Protein AF-A0A7S4GG25-F1 (afdb_monomer_lite)

pLDDT: mean 83.59, std 12.8, range [32.81, 98.19]

Radius of gyration: 53.24 Å; chains: 1; bounding box: 85×44×136 Å

Foldseek 3Di:
DPPPPQCVLQVCQLVQDWDWDWDAHVPRFTWIKTWHHDPVVSHIDIDTDGVCVVCVVVVVVVVVVVVVVVVVVVVVVVVVVVVVVVVVVVVVVVVVVVVVVVVVVLVVQLVVLVVQDPPVVSVVVSVVDDDDDDDQPDKDKDKDFDPPLVVVVVVDDPVVNCLLLCVLVVVLVVLCVVLVWDWNDADVRMTMTMARPVPGDNPCNVVSVVVSVVVSCVVCCVQPVDDDVVSSVVVSD

Sequence (237 aa):
GGEGASAEPMVRALQGLTGTVAGNDYRPREVLAVHSYVAELDVGMVLKVDMEQVMAPAVEAAVLLVLISILAVVVLMTVLAVVTRLIWRRVEEGWQQTQKKVEEEKEQFGVLVRSMYPGSVAERLMAGETQIVYDVPFCTVFFSDIHQFTSTSNTMTSAELVQFIGYAFGVMDIVADYMHVHKVKTIGDAYLGVLGLPGQPRVNSCLNMLSFASYCAQIFGHRFAHPNKGDILSHIA

InterPro domains:
  IPR001054 Adenylyl cyclase class-3/4/guanylyl cyclase [PF00211] (139-213)
  IPR001054 Adenylyl cyclase class-3/4/guanylyl cyclase [PS50125] (140-198)
  IPR029787 Nucleotide cyclase [G3DSA:3.30.70.1230] (96-230)
  IPR029787 Nucleotide cyclase [SSF55073] (127-220)
  IPR050401 Cyclic nucleotide synthase [PTHR11920] (85-198)

Structure (mmCIF, N/CA/C/O backbone):
data_AF-A0A7S4GG25-F1
#
_entry.id   AF-A0A7S4GG25-F1
#
loop_
_atom_site.group_PDB
_atom_site.id
_atom_site.type_symbol
_atom_site.label_atom_id
_atom_site.label_alt_id
_atom_site.label_comp_id
_atom_site.label_asym_id
_atom_site.label_entity_id
_atom_site.label_seq_id
_atom_site.pdbx_PDB_ins_code
_atom_site.Cartn_x
_atom_site.Cartn_y
_atom_site.Cartn_z
_atom_site.occupancy
_atom_site.B_iso_or_equiv
_atom_site.auth_seq_id
_atom_site.auth_comp_id
_atom_site.auth_asym_id
_atom_site.auth_atom_id
_atom_site.pdbx_PDB_model_num
ATOM 1 N N . GLY A 1 1 ? 47.995 -19.062 -77.824 1.00 36.31 1 GLY A N 1
ATOM 2 C CA . GLY A 1 1 ? 47.751 -17.882 -78.673 1.00 36.31 1 GLY A CA 1
ATOM 3 C C . GLY A 1 1 ? 47.557 -16.642 -77.828 1.00 36.31 1 GLY A C 1
ATOM 4 O O . GLY A 1 1 ? 46.437 -16.171 -77.743 1.00 36.31 1 GLY A O 1
ATOM 5 N N . GLY A 1 2 ? 48.621 -16.147 -77.185 1.00 46.09 2 GLY A N 1
ATOM 6 C CA . GLY A 1 2 ? 48.565 -15.004 -76.256 1.00 46.09 2 GLY A CA 1
ATOM 7 C C . GLY A 1 2 ? 49.256 -13.725 -76.747 1.00 46.09 2 GLY A C 1
ATOM 8 O O . GLY A 1 2 ? 49.218 -12.724 -76.049 1.00 46.09 2 GLY A O 1
ATOM 9 N N . GLU A 1 3 ? 49.874 -13.724 -77.931 1.00 46.44 3 GLU A N 1
ATOM 10 C CA . GLU A 1 3 ? 50.661 -12.573 -78.415 1.00 46.44 3 GLU A CA 1
ATOM 11 C C . GLU A 1 3 ? 49.810 -11.459 -79.056 1.00 46.44 3 GLU A C 1
ATOM 13 O O . GLU A 1 3 ? 50.257 -10.320 -79.140 1.00 46.44 3 GLU A O 1
ATOM 18 N N . GLY A 1 4 ? 48.564 -11.743 -79.456 1.00 51.59 4 GLY A N 1
ATOM 19 C CA . GLY A 1 4 ? 47.712 -10.778 -80.168 1.00 51.59 4 GLY A CA 1
ATOM 20 C C . GLY A 1 4 ? 47.105 -9.662 -79.304 1.00 51.59 4 GLY A C 1
ATOM 21 O O . GLY A 1 4 ? 46.874 -8.570 -79.811 1.00 51.59 4 GLY A O 1
ATOM 22 N N . ALA A 1 5 ? 46.880 -9.897 -78.005 1.00 56.03 5 ALA A N 1
ATOM 23 C CA . ALA A 1 5 ? 46.180 -8.943 -77.131 1.00 56.03 5 ALA A CA 1
ATOM 24 C C . ALA A 1 5 ? 47.080 -7.797 -76.620 1.00 56.03 5 ALA A C 1
ATOM 26 O O . ALA A 1 5 ? 46.609 -6.686 -76.401 1.00 56.03 5 ALA A O 1
ATOM 27 N N . SER A 1 6 ? 48.392 -8.028 -76.472 1.00 60.84 6 SER A N 1
ATOM 28 C CA . SER A 1 6 ? 49.330 -7.022 -75.931 1.00 60.84 6 SER A CA 1
ATOM 29 C C . SER A 1 6 ? 49.700 -5.924 -76.947 1.00 60.84 6 SER A C 1
ATOM 31 O O . SER A 1 6 ? 50.052 -4.805 -76.558 1.00 60.84 6 SER A O 1
ATOM 33 N N . ALA A 1 7 ? 49.587 -6.226 -78.248 1.00 67.06 7 ALA A N 1
ATOM 34 C CA . ALA A 1 7 ? 49.897 -5.308 -79.350 1.00 67.06 7 ALA A CA 1
ATOM 35 C C . ALA A 1 7 ? 48.675 -4.527 -79.874 1.00 67.06 7 ALA A C 1
ATOM 37 O O . ALA A 1 7 ? 48.836 -3.556 -80.613 1.00 67.06 7 ALA A O 1
ATOM 38 N N . GLU A 1 8 ? 47.460 -4.915 -79.481 1.00 81.19 8 GLU A N 1
ATOM 39 C CA . GLU A 1 8 ? 46.204 -4.340 -79.972 1.00 81.19 8 GLU A CA 1
ATOM 40 C C . GLU A 1 8 ? 46.101 -2.805 -79.811 1.00 81.19 8 GLU A C 1
ATOM 42 O O . GLU A 1 8 ? 45.705 -2.144 -80.775 1.00 81.19 8 GLU A O 1
ATOM 47 N N . PRO A 1 9 ? 46.522 -2.184 -78.687 1.00 86.19 9 PRO A N 1
ATOM 48 C CA . PRO A 1 9 ? 46.483 -0.725 -78.551 1.00 86.19 9 PRO A CA 1
ATOM 49 C C . PRO A 1 9 ? 47.404 0.002 -79.543 1.00 86.19 9 PRO A C 1
ATOM 51 O O . PRO A 1 9 ? 47.057 1.071 -80.038 1.00 86.19 9 PRO A O 1
ATOM 54 N N . MET A 1 10 ? 48.558 -0.588 -79.876 1.00 86.06 10 MET A N 1
ATOM 55 C CA . MET A 1 10 ? 49.496 -0.013 -80.848 1.00 86.06 10 MET A CA 1
ATOM 56 C C . MET A 1 10 ? 48.952 -0.131 -82.275 1.00 86.06 10 MET A C 1
ATOM 58 O O . MET A 1 10 ? 49.036 0.816 -83.053 1.00 86.06 10 MET A O 1
ATOM 62 N N . VAL A 1 11 ? 48.331 -1.266 -82.606 1.00 86.38 11 VAL A N 1
ATOM 63 C CA . VAL A 1 11 ? 47.678 -1.463 -83.909 1.00 86.38 11 VAL A CA 1
ATOM 64 C C . VAL A 1 11 ? 46.545 -0.452 -84.107 1.00 86.38 11 VAL A C 1
ATOM 66 O O . VAL A 1 11 ? 46.445 0.147 -85.174 1.00 86.38 11 VAL A O 1
ATOM 69 N N . ARG A 1 12 ? 45.736 -0.197 -83.071 1.00 86.44 12 ARG A N 1
ATOM 70 C CA . ARG A 1 12 ? 44.666 0.813 -83.120 1.00 86.44 12 ARG A CA 1
ATOM 71 C C . ARG A 1 12 ? 45.214 2.237 -83.262 1.00 86.44 12 ARG A C 1
ATOM 73 O O . ARG A 1 12 ? 44.659 3.013 -84.036 1.00 86.44 12 ARG A O 1
ATOM 80 N N . ALA A 1 13 ? 46.317 2.571 -82.588 1.00 87.62 13 ALA A N 1
ATOM 81 C CA . ALA A 1 13 ? 46.986 3.863 -82.762 1.00 87.62 13 ALA A CA 1
ATOM 82 C C . ALA A 1 13 ? 47.466 4.078 -84.204 1.00 87.62 13 ALA A C 1
ATOM 84 O O . ALA A 1 13 ? 47.188 5.114 -84.793 1.00 87.62 13 ALA A O 1
ATOM 85 N N . LEU A 1 14 ? 48.129 3.089 -84.811 1.00 85.81 14 LEU A N 1
ATOM 86 C CA . LEU A 1 14 ? 48.620 3.186 -86.194 1.00 85.81 14 LEU A CA 1
ATOM 87 C C . LEU A 1 14 ? 47.493 3.212 -87.244 1.00 85.81 14 LEU A C 1
ATOM 89 O O . LEU A 1 14 ? 47.720 3.599 -88.384 1.00 85.81 14 LEU A O 1
ATOM 93 N N . GLN A 1 15 ? 46.269 2.841 -86.860 1.00 87.94 15 GLN A N 1
ATOM 94 C CA . GLN A 1 15 ? 45.057 2.998 -87.672 1.00 87.94 15 GLN A CA 1
ATOM 95 C C . GLN A 1 15 ? 44.408 4.388 -87.527 1.00 87.94 15 GLN A C 1
ATOM 97 O O . GLN A 1 15 ? 43.321 4.612 -88.058 1.00 87.94 15 GLN A O 1
ATOM 102 N N . GLY A 1 16 ? 45.040 5.321 -86.806 1.00 84.44 16 GLY A N 1
ATOM 103 C CA . GLY A 1 16 ? 44.522 6.672 -86.582 1.00 84.44 16 GLY A CA 1
ATOM 104 C C . GLY A 1 16 ? 43.477 6.774 -85.465 1.00 84.44 16 GLY A C 1
ATOM 105 O O . GLY A 1 16 ? 42.829 7.813 -85.336 1.00 84.44 16 GLY A O 1
ATOM 106 N N . LEU A 1 17 ? 43.280 5.720 -84.661 1.00 85.06 17 LEU A N 1
ATOM 107 C CA . LEU A 1 17 ? 42.278 5.695 -83.593 1.00 85.06 17 LEU A CA 1
ATOM 108 C C . LEU A 1 17 ? 42.872 6.160 -82.256 1.00 85.06 17 LEU A C 1
ATOM 110 O O . LEU A 1 17 ? 43.948 5.719 -81.845 1.00 85.06 17 LEU A O 1
ATOM 114 N N . THR A 1 18 ? 42.106 6.975 -81.530 1.00 88.88 18 THR A N 1
ATOM 115 C CA . THR A 1 18 ? 42.410 7.390 -80.153 1.00 88.88 18 THR A CA 1
ATOM 116 C C . THR A 1 18 ? 41.394 6.780 -79.198 1.00 88.88 18 THR A C 1
ATOM 118 O O . THR A 1 18 ? 40.192 6.833 -79.457 1.00 88.88 18 THR A O 1
ATOM 121 N N . GLY A 1 19 ? 41.858 6.198 -78.095 1.00 87.94 19 GLY A N 1
ATOM 122 C CA . GLY A 1 19 ? 40.974 5.545 -77.135 1.00 87.94 19 GLY A CA 1
ATOM 123 C C . GLY A 1 19 ? 41.706 4.930 -75.950 1.00 87.94 19 GLY A C 1
ATOM 124 O O . GLY A 1 19 ? 42.921 5.069 -75.791 1.00 87.94 19 GLY A O 1
ATOM 125 N N . THR A 1 20 ? 40.939 4.247 -75.105 1.00 88.75 20 THR A N 1
ATOM 126 C CA . THR A 1 20 ? 41.448 3.497 -73.958 1.00 88.75 20 THR A CA 1
ATOM 127 C C . THR A 1 20 ? 41.049 2.031 -74.072 1.00 88.75 20 THR A C 1
ATOM 129 O O . THR A 1 20 ? 39.973 1.695 -74.568 1.00 88.75 20 THR A O 1
ATOM 132 N N . VAL A 1 21 ? 41.934 1.144 -73.631 1.00 86.75 21 VAL A N 1
ATOM 133 C CA . VAL A 1 21 ? 41.712 -0.303 -73.597 1.00 86.75 21 VAL A CA 1
ATOM 134 C C . VAL A 1 21 ? 42.235 -0.823 -72.266 1.00 86.75 21 VAL A C 1
ATOM 136 O O . VAL A 1 21 ? 43.377 -0.552 -71.905 1.00 86.75 21 VAL A O 1
ATOM 139 N N . ALA A 1 22 ? 41.405 -1.562 -71.536 1.00 85.88 22 ALA A N 1
ATOM 140 C CA . ALA A 1 22 ? 41.845 -2.333 -70.379 1.00 85.88 22 ALA A CA 1
ATOM 141 C C . ALA A 1 22 ? 42.185 -3.756 -70.836 1.00 85.88 22 ALA A C 1
ATOM 143 O O . ALA A 1 22 ? 41.412 -4.369 -71.576 1.00 85.88 22 ALA A O 1
ATOM 144 N N . GLY A 1 23 ? 43.345 -4.270 -70.438 1.00 80.75 23 GLY A N 1
ATOM 145 C CA . GLY A 1 23 ? 43.775 -5.615 -70.812 1.00 80.75 23 GLY A CA 1
ATOM 146 C C . GLY A 1 23 ? 45.092 -6.010 -70.160 1.00 80.75 23 GLY A C 1
ATOM 147 O O . GLY A 1 23 ? 45.735 -5.207 -69.489 1.00 80.75 23 GLY A O 1
ATOM 148 N N . ASN A 1 24 ? 45.506 -7.259 -70.356 1.00 81.00 24 ASN A N 1
ATOM 149 C CA . ASN A 1 24 ? 46.759 -7.748 -69.791 1.00 81.00 24 ASN A CA 1
ATOM 150 C C . ASN A 1 24 ? 47.953 -7.297 -70.634 1.00 81.00 24 ASN A C 1
ATOM 152 O O . ASN A 1 24 ? 47.934 -7.412 -71.863 1.00 81.00 24 ASN A O 1
ATOM 156 N N . ASP A 1 25 ? 49.015 -6.831 -69.978 1.00 73.62 25 ASP A N 1
ATOM 157 C CA . ASP A 1 25 ? 50.282 -6.589 -70.662 1.00 73.62 25 ASP A CA 1
ATOM 158 C C . ASP A 1 25 ? 51.058 -7.905 -70.918 1.00 73.62 25 ASP A C 1
ATOM 160 O O . ASP A 1 25 ? 50.621 -8.997 -70.550 1.00 73.62 25 ASP A O 1
ATOM 164 N N . TYR A 1 26 ? 52.234 -7.831 -71.554 1.00 74.12 26 TYR A N 1
ATOM 165 C CA . TYR A 1 26 ? 53.120 -8.990 -71.767 1.00 74.12 26 TYR A CA 1
ATOM 166 C C . TYR A 1 26 ? 53.585 -9.629 -70.446 1.00 74.12 26 TYR A C 1
ATOM 168 O O . TYR A 1 26 ? 53.921 -10.812 -70.396 1.00 74.12 26 TYR A O 1
ATOM 176 N N . ARG A 1 27 ? 53.588 -8.846 -69.362 1.00 72.88 27 ARG A N 1
ATOM 177 C CA . ARG A 1 27 ? 53.594 -9.346 -67.984 1.00 72.88 27 ARG A CA 1
ATOM 178 C C . ARG A 1 27 ? 52.124 -9.483 -67.601 1.00 72.88 27 ARG A C 1
ATOM 180 O O . ARG A 1 27 ? 51.435 -8.488 -67.777 1.00 72.88 27 ARG A O 1
ATOM 187 N N . PRO A 1 28 ? 51.644 -10.631 -67.092 1.00 77.00 28 PRO A N 1
ATOM 188 C CA . PRO A 1 28 ? 50.225 -10.938 -66.849 1.00 77.00 28 PRO A CA 1
ATOM 189 C C . PRO A 1 28 ? 49.595 -10.075 -65.733 1.00 77.00 28 PRO A C 1
ATOM 191 O O . PRO A 1 28 ? 49.110 -10.580 -64.726 1.00 77.00 28 PRO A O 1
ATOM 194 N N . ARG A 1 29 ? 49.646 -8.756 -65.900 1.00 81.06 29 ARG A N 1
ATOM 195 C CA . ARG A 1 29 ? 49.096 -7.697 -65.068 1.00 81.06 29 ARG A CA 1
ATOM 196 C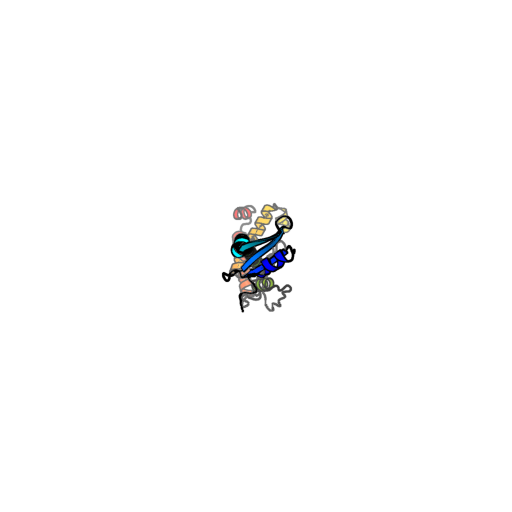 C . ARG A 1 29 ? 48.103 -6.930 -65.914 1.00 81.06 29 ARG A C 1
ATOM 198 O O . ARG A 1 29 ? 48.367 -6.648 -67.083 1.00 81.06 29 ARG A O 1
ATOM 205 N N . GLU A 1 30 ? 46.984 -6.597 -65.302 1.00 84.00 30 GLU A N 1
ATOM 206 C CA . GLU A 1 30 ? 45.965 -5.772 -65.920 1.00 84.00 30 GLU A CA 1
ATOM 207 C C . GLU A 1 30 ? 46.441 -4.315 -65.949 1.00 84.00 30 GLU A C 1
ATOM 209 O O . GLU A 1 30 ? 46.790 -3.728 -64.919 1.00 84.00 30 GLU A O 1
ATOM 214 N N . VAL A 1 31 ? 46.488 -3.739 -67.145 1.00 88.00 31 VAL A N 1
ATOM 215 C CA . VAL A 1 31 ? 46.898 -2.356 -67.376 1.00 88.00 31 VAL A CA 1
ATOM 216 C C . VAL A 1 31 ? 45.794 -1.606 -68.104 1.00 88.00 31 VAL A C 1
ATOM 218 O O . VAL A 1 31 ? 45.067 -2.163 -68.931 1.00 88.00 31 VAL A O 1
ATOM 221 N N . LEU A 1 32 ? 45.698 -0.311 -67.831 1.00 89.31 32 LEU A N 1
ATOM 222 C CA . LEU A 1 32 ? 44.947 0.611 -68.664 1.00 89.31 32 LEU A CA 1
ATOM 223 C C . LEU A 1 32 ? 45.899 1.170 -69.720 1.00 89.31 32 LEU A C 1
ATOM 225 O O . LEU A 1 32 ? 46.848 1.887 -69.397 1.00 89.31 32 LEU A O 1
ATOM 229 N N . ALA A 1 33 ? 45.657 0.818 -70.979 1.00 89.25 33 ALA A N 1
ATOM 230 C CA . ALA A 1 33 ? 46.393 1.340 -72.116 1.00 89.25 33 ALA A CA 1
ATOM 231 C C . ALA A 1 33 ? 45.617 2.499 -72.753 1.00 89.25 33 ALA A C 1
ATOM 233 O O . ALA A 1 33 ? 44.481 2.326 -73.196 1.00 89.25 33 ALA A O 1
ATOM 234 N N . VAL A 1 34 ? 46.236 3.672 -72.833 1.00 91.00 34 VAL A N 1
ATOM 235 C CA . VAL A 1 34 ? 45.755 4.807 -73.630 1.00 91.00 34 VAL A CA 1
ATOM 236 C C . VAL A 1 34 ? 46.558 4.836 -74.917 1.00 91.00 34 VAL A C 1
ATOM 238 O O . VAL A 1 34 ? 47.786 4.752 -74.870 1.00 91.00 34 VAL A O 1
ATOM 241 N N . HIS A 1 35 ? 45.885 4.943 -76.056 1.00 90.44 35 HIS A N 1
ATOM 242 C CA . HIS A 1 35 ? 46.543 4.973 -77.354 1.00 90.44 35 HIS A CA 1
ATOM 243 C C . HIS A 1 35 ? 46.069 6.165 -78.183 1.00 90.44 35 HIS A C 1
ATOM 245 O O . HIS A 1 35 ? 44.889 6.522 -78.146 1.00 90.44 35 HIS A O 1
ATOM 251 N N . SER A 1 36 ? 46.983 6.782 -78.926 1.00 91.19 36 SER A N 1
ATOM 252 C CA . SER A 1 36 ? 46.690 7.900 -79.823 1.00 91.19 36 SER A CA 1
ATOM 253 C C . SER A 1 36 ? 47.630 7.911 -81.024 1.00 91.19 36 SER A C 1
ATOM 255 O O . SER A 1 36 ? 48.731 7.361 -80.984 1.00 91.19 36 SER A O 1
ATOM 257 N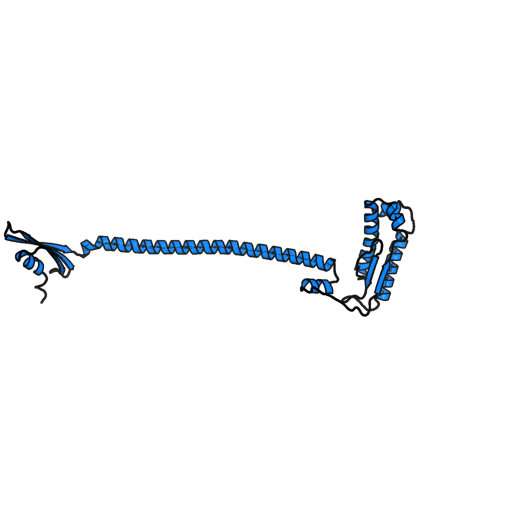 N . TYR A 1 37 ? 47.184 8.549 -82.101 1.00 90.31 37 TYR A N 1
ATOM 258 C CA . TYR A 1 37 ? 47.979 8.767 -83.303 1.00 90.31 37 TYR A CA 1
ATOM 259 C C . TYR A 1 37 ? 48.450 10.219 -83.386 1.00 90.31 37 TYR A C 1
ATOM 261 O O . TYR A 1 37 ? 47.644 11.138 -83.221 1.00 90.31 37 TYR A O 1
ATOM 269 N N . VAL A 1 38 ? 49.735 10.434 -83.667 1.00 88.56 38 VAL A N 1
ATOM 270 C CA . VAL A 1 38 ? 50.324 11.768 -83.838 1.00 88.56 38 VAL A CA 1
ATOM 271 C C . VAL A 1 38 ? 50.614 11.993 -85.319 1.00 88.56 38 VAL A C 1
ATOM 273 O O . VAL A 1 38 ? 51.652 11.584 -85.835 1.00 88.56 38 VAL A O 1
ATOM 276 N N . ALA A 1 39 ? 49.681 12.659 -86.002 1.00 84.19 39 ALA A N 1
ATOM 277 C CA . ALA A 1 39 ? 49.712 12.833 -87.456 1.00 84.19 39 ALA A CA 1
ATOM 278 C C . ALA A 1 39 ? 50.919 13.637 -87.968 1.00 84.19 39 ALA A C 1
ATOM 280 O O . ALA A 1 39 ? 51.388 13.395 -89.073 1.00 84.19 39 ALA A O 1
ATOM 281 N N . GLU A 1 40 ? 51.437 14.569 -87.166 1.00 86.12 40 GLU A N 1
ATOM 282 C CA . GLU A 1 40 ? 52.584 15.422 -87.515 1.00 86.12 40 GLU A CA 1
ATOM 283 C C . GLU A 1 40 ? 53.906 14.646 -87.596 1.00 86.12 40 GLU A C 1
ATOM 285 O O . GLU A 1 40 ? 54.835 15.078 -88.274 1.00 86.12 40 GLU A O 1
ATOM 290 N N . LEU A 1 41 ? 53.987 13.510 -86.896 1.00 84.81 41 LEU A N 1
ATOM 291 C CA . LEU A 1 41 ? 55.194 12.692 -86.778 1.00 84.81 41 LEU A CA 1
ATOM 292 C C . LEU A 1 41 ? 55.043 11.304 -87.414 1.00 84.81 41 LEU A C 1
ATOM 294 O O . LEU A 1 41 ? 56.037 10.591 -87.487 1.00 84.81 41 LEU A O 1
ATOM 298 N N . ASP A 1 42 ? 53.839 10.930 -87.866 1.00 86.12 42 ASP A N 1
ATOM 299 C CA . ASP A 1 42 ? 53.510 9.589 -88.384 1.00 86.12 42 ASP A CA 1
ATOM 300 C C . ASP A 1 42 ? 53.799 8.469 -87.355 1.00 86.12 42 ASP A C 1
ATOM 302 O O . ASP A 1 42 ? 54.337 7.408 -87.671 1.00 86.12 42 ASP A O 1
ATOM 306 N N . VAL A 1 43 ? 53.481 8.718 -86.072 1.00 89.31 43 VAL A N 1
ATOM 307 C CA . VAL A 1 43 ? 53.768 7.795 -84.951 1.00 89.31 43 VAL A CA 1
ATOM 308 C C . VAL A 1 43 ? 52.513 7.483 -84.133 1.00 89.31 43 VAL A C 1
ATOM 310 O O . VAL A 1 43 ? 51.747 8.373 -83.763 1.00 89.31 43 VAL A O 1
ATOM 313 N N . GLY A 1 44 ? 52.338 6.205 -83.780 1.00 88.00 44 GLY A N 1
ATOM 314 C CA . GLY A 1 44 ? 51.399 5.760 -82.748 1.00 88.00 44 GLY A CA 1
ATOM 315 C C . GLY A 1 44 ? 52.028 5.816 -81.352 1.00 88.00 44 GLY A C 1
ATOM 316 O O . GLY A 1 44 ? 53.119 5.287 -81.135 1.00 88.00 44 GLY A O 1
ATOM 317 N N . MET A 1 45 ? 51.344 6.435 -80.390 1.00 89.38 45 MET A N 1
ATOM 318 C CA . MET A 1 45 ? 51.785 6.531 -78.998 1.00 89.38 45 MET A CA 1
ATOM 319 C C . MET A 1 45 ? 50.883 5.681 -78.103 1.00 89.38 45 MET A C 1
ATOM 321 O O . MET A 1 45 ? 49.659 5.734 -78.214 1.00 89.38 45 MET A O 1
ATOM 325 N N . VAL A 1 46 ? 51.486 4.897 -77.204 1.00 88.12 46 VAL A N 1
ATOM 326 C CA . VAL A 1 46 ? 50.760 4.072 -76.229 1.00 88.12 46 VAL A CA 1
ATOM 327 C C . VAL A 1 46 ? 51.339 4.297 -74.839 1.00 88.12 46 VAL A C 1
ATOM 329 O O . VAL A 1 46 ? 52.538 4.126 -74.627 1.00 88.12 46 VAL A O 1
ATOM 332 N N . LEU A 1 47 ? 50.475 4.636 -73.887 1.00 88.56 47 LEU A N 1
ATOM 333 C CA . LEU A 1 47 ? 50.799 4.737 -72.469 1.00 88.56 47 LEU A CA 1
ATOM 334 C C . LEU A 1 47 ? 50.088 3.609 -71.720 1.00 88.56 47 LEU A C 1
ATOM 336 O O . LEU A 1 47 ? 48.874 3.476 -71.840 1.00 88.56 47 LEU A O 1
ATOM 340 N N . LYS A 1 48 ? 50.829 2.812 -70.946 1.00 88.38 48 LYS A N 1
ATOM 341 C CA . LYS A 1 48 ? 50.282 1.740 -70.101 1.00 88.38 48 LYS A CA 1
ATOM 342 C C . LYS A 1 48 ? 50.451 2.119 -68.635 1.00 88.38 48 LYS A C 1
ATOM 344 O O . LYS A 1 48 ? 51.546 2.507 -68.233 1.00 88.38 48 LYS A O 1
ATOM 349 N N . VAL A 1 49 ? 49.382 1.997 -67.856 1.00 89.19 49 VAL A N 1
ATOM 350 C CA . VAL A 1 49 ? 49.397 2.231 -66.406 1.00 89.19 49 VAL A CA 1
ATOM 351 C C . VAL A 1 49 ? 48.845 0.995 -65.700 1.00 89.19 49 VAL A C 1
ATOM 353 O O . VAL A 1 49 ? 47.770 0.518 -66.059 1.00 89.19 49 VAL A O 1
ATOM 356 N N . ASP A 1 50 ? 49.573 0.476 -64.709 1.00 88.94 50 ASP A N 1
ATOM 357 C CA . ASP A 1 50 ? 49.141 -0.665 -63.891 1.00 88.94 50 ASP A CA 1
ATOM 358 C C . ASP A 1 50 ? 47.832 -0.325 -63.156 1.00 88.94 50 ASP A C 1
ATOM 360 O O . ASP A 1 50 ? 47.787 0.627 -62.371 1.00 88.94 50 ASP A O 1
ATOM 364 N N . MET A 1 51 ? 46.775 -1.121 -63.360 1.00 85.19 51 MET A N 1
ATOM 365 C CA . MET A 1 51 ? 45.469 -0.869 -62.726 1.00 85.19 51 MET A CA 1
ATOM 366 C C . MET A 1 51 ? 45.526 -0.964 -61.197 1.00 85.19 51 MET A C 1
ATOM 368 O O . MET A 1 51 ? 44.809 -0.246 -60.505 1.00 85.19 51 MET A O 1
ATOM 372 N N . GLU A 1 52 ? 46.427 -1.789 -60.660 1.00 85.69 52 GLU A N 1
ATOM 373 C CA . GLU A 1 52 ? 46.665 -1.916 -59.218 1.00 85.69 52 GLU A CA 1
ATOM 374 C C . GLU A 1 52 ? 47.100 -0.583 -58.589 1.00 85.69 52 GLU A C 1
ATOM 376 O O . GLU A 1 52 ? 46.577 -0.193 -57.549 1.00 85.69 52 GLU A O 1
ATOM 381 N N . GLN A 1 53 ? 47.993 0.164 -59.249 1.00 83.88 53 GLN A N 1
ATOM 382 C CA . GLN A 1 53 ? 48.461 1.463 -58.751 1.00 83.88 53 GLN A CA 1
ATOM 383 C C . GLN A 1 53 ? 47.374 2.537 -58.848 1.00 83.88 53 GLN A C 1
ATOM 385 O O . GLN A 1 53 ? 47.274 3.395 -57.972 1.00 83.88 53 GLN A O 1
ATOM 390 N N . VAL A 1 54 ? 46.541 2.476 -59.891 1.00 85.94 54 VAL A N 1
ATOM 391 C CA . VAL A 1 54 ? 45.420 3.409 -60.084 1.00 85.94 54 VAL A CA 1
ATOM 392 C C . VAL A 1 54 ? 44.336 3.193 -59.023 1.00 85.94 54 VAL A C 1
ATOM 394 O O . VAL A 1 54 ? 43.770 4.161 -58.517 1.00 85.94 54 VAL A O 1
ATOM 397 N N . MET A 1 55 ? 44.065 1.937 -58.657 1.00 86.69 55 MET A N 1
ATOM 398 C CA . MET A 1 55 ? 42.992 1.576 -57.722 1.00 86.69 55 MET A CA 1
ATOM 399 C C . MET A 1 55 ? 43.435 1.502 -56.253 1.00 86.69 55 MET A C 1
ATOM 401 O O . MET A 1 55 ? 42.576 1.573 -55.374 1.00 86.69 55 MET A O 1
ATOM 405 N N . ALA A 1 56 ? 44.738 1.412 -55.961 1.00 89.38 56 ALA A N 1
ATOM 406 C CA . ALA A 1 56 ? 45.290 1.405 -54.601 1.00 89.38 56 ALA A CA 1
ATOM 407 C C . ALA A 1 56 ? 44.686 2.475 -53.658 1.00 89.38 56 ALA A C 1
ATOM 409 O O . ALA A 1 56 ? 44.162 2.091 -52.607 1.00 89.38 56 ALA A O 1
ATOM 410 N N . PRO A 1 57 ? 44.634 3.780 -54.016 1.00 92.88 57 PRO A N 1
ATOM 411 C CA . PRO A 1 57 ? 44.049 4.795 -53.134 1.00 92.88 57 PRO A CA 1
ATOM 412 C C . PRO A 1 57 ? 42.541 4.599 -52.899 1.00 92.88 57 PRO A C 1
ATOM 414 O O . PRO A 1 57 ? 42.028 4.947 -51.835 1.00 92.88 57 PRO A O 1
ATOM 417 N N . ALA A 1 58 ? 41.817 4.022 -53.865 1.00 91.81 58 ALA A N 1
ATOM 418 C CA . ALA A 1 58 ? 40.388 3.751 -53.727 1.00 91.81 58 ALA A CA 1
ATOM 419 C C . ALA A 1 58 ? 40.118 2.579 -52.769 1.00 91.81 58 ALA A C 1
ATOM 421 O O . ALA A 1 58 ? 39.184 2.640 -51.967 1.00 91.81 58 ALA A O 1
ATOM 422 N N . VAL A 1 59 ? 40.943 1.528 -52.821 1.00 89.75 59 VAL A N 1
ATOM 423 C CA . VAL A 1 59 ? 40.809 0.352 -51.946 1.00 89.75 59 VAL A CA 1
ATOM 424 C C . VAL A 1 59 ? 41.120 0.709 -50.490 1.00 89.75 59 VAL A C 1
ATOM 426 O O . VAL A 1 59 ? 40.348 0.344 -49.603 1.00 89.75 59 VAL A O 1
ATOM 429 N N . GLU A 1 60 ? 42.188 1.470 -50.229 1.00 93.31 60 GLU A N 1
ATOM 430 C CA . GLU A 1 60 ? 42.532 1.927 -48.871 1.00 93.31 60 GLU A CA 1
ATOM 431 C C . GLU A 1 60 ? 41.411 2.773 -48.248 1.00 93.31 60 GLU A C 1
ATOM 433 O O . GLU A 1 60 ? 41.002 2.539 -47.105 1.00 93.31 60 GLU A O 1
ATOM 438 N N . ALA A 1 61 ? 40.852 3.711 -49.022 1.00 93.88 61 ALA A N 1
ATOM 439 C CA . ALA A 1 61 ? 39.729 4.533 -48.582 1.00 93.88 61 ALA A CA 1
ATOM 440 C C . ALA A 1 61 ? 38.471 3.693 -48.297 1.00 93.88 61 ALA A C 1
ATOM 442 O O . ALA A 1 61 ? 37.797 3.912 -47.287 1.00 93.88 61 ALA A O 1
ATOM 443 N N . ALA A 1 62 ? 38.165 2.707 -49.148 1.00 94.62 62 ALA A N 1
ATOM 444 C CA . ALA A 1 62 ? 37.017 1.823 -48.959 1.00 94.62 62 ALA A CA 1
ATOM 445 C C . ALA A 1 62 ? 37.128 1.004 -47.663 1.00 94.62 62 ALA A C 1
ATOM 447 O O . ALA A 1 62 ? 36.161 0.924 -46.902 1.00 94.62 62 ALA A O 1
ATOM 448 N N . VAL A 1 63 ? 38.309 0.449 -47.367 1.00 94.81 63 VAL A N 1
ATOM 449 C CA . VAL A 1 63 ? 38.551 -0.301 -46.121 1.00 94.81 63 VAL A CA 1
ATOM 450 C C . VAL A 1 63 ? 38.356 0.595 -44.898 1.00 94.81 63 VAL A C 1
ATOM 452 O O . VAL A 1 63 ? 37.677 0.201 -43.946 1.00 94.81 63 VAL A O 1
ATOM 455 N N . LEU A 1 64 ? 38.889 1.818 -44.926 1.00 95.44 64 LEU A N 1
ATOM 456 C CA . LEU A 1 64 ? 38.752 2.766 -43.821 1.00 95.44 64 LEU A CA 1
ATOM 457 C C . LEU A 1 64 ? 37.282 3.148 -43.572 1.00 95.44 64 LEU A C 1
ATOM 459 O O . LEU A 1 64 ? 36.845 3.166 -42.420 1.00 95.44 64 LEU A O 1
ATOM 463 N N . LEU A 1 65 ? 36.493 3.382 -44.626 1.00 96.38 65 LEU A N 1
ATOM 464 C CA . LEU A 1 65 ? 35.056 3.660 -44.504 1.00 96.38 65 LEU A CA 1
ATOM 465 C C . LEU A 1 65 ? 34.290 2.495 -43.869 1.00 96.38 65 LEU A C 1
ATOM 467 O O . LEU A 1 65 ? 33.450 2.715 -42.991 1.00 96.38 65 LEU A O 1
ATOM 471 N N . VAL A 1 66 ? 34.604 1.258 -44.265 1.00 97.38 66 VAL A N 1
ATOM 472 C CA . VAL A 1 66 ? 33.997 0.060 -43.668 1.00 97.38 66 VAL A CA 1
ATOM 473 C C . VAL A 1 66 ? 34.334 -0.021 -42.178 1.00 97.38 66 VAL A C 1
ATOM 475 O O . VAL A 1 66 ? 33.427 -0.199 -41.362 1.00 97.38 66 VAL A O 1
ATOM 478 N N . LEU A 1 67 ? 35.594 0.193 -41.792 1.00 97.31 67 LEU A N 1
ATOM 479 C CA . LEU A 1 67 ? 36.007 0.184 -40.383 1.00 97.31 67 LEU A CA 1
ATOM 480 C C . LEU A 1 67 ? 35.298 1.267 -39.556 1.00 97.31 67 LEU A C 1
ATOM 482 O O . LEU A 1 67 ? 34.817 0.977 -38.458 1.00 97.31 67 LEU A O 1
ATOM 486 N N . ILE A 1 68 ? 35.166 2.487 -40.089 1.00 97.62 68 ILE A N 1
ATOM 487 C CA . ILE A 1 68 ? 34.418 3.570 -39.429 1.00 97.62 68 ILE A CA 1
ATOM 488 C C . ILE A 1 68 ? 32.942 3.194 -39.264 1.00 97.62 68 ILE A C 1
ATOM 490 O O . ILE A 1 68 ? 32.372 3.427 -38.197 1.00 97.62 68 ILE A O 1
ATOM 494 N N . SER A 1 69 ? 32.322 2.585 -40.280 1.00 97.06 69 SER A N 1
ATOM 495 C CA . SER A 1 69 ? 30.917 2.168 -40.202 1.00 97.06 69 SER A CA 1
ATOM 496 C C . SER A 1 69 ? 30.688 1.116 -39.111 1.00 97.06 69 SER A C 1
ATOM 498 O O . SER A 1 69 ? 29.746 1.235 -38.327 1.00 97.06 69 SER A O 1
ATOM 500 N N . ILE A 1 70 ? 31.596 0.141 -38.986 1.00 97.81 70 ILE A N 1
ATOM 501 C CA . ILE A 1 70 ? 31.537 -0.890 -37.944 1.00 97.81 70 ILE A CA 1
ATOM 502 C C . ILE A 1 70 ? 31.689 -0.243 -36.566 1.00 97.81 70 ILE A C 1
ATOM 504 O O . ILE A 1 70 ? 30.894 -0.519 -35.665 1.00 97.81 70 ILE A O 1
ATOM 508 N N . LEU A 1 71 ? 32.663 0.659 -36.408 1.00 97.94 71 LEU A N 1
ATOM 509 C CA . LEU A 1 71 ? 32.874 1.380 -35.155 1.00 97.94 71 LEU A CA 1
ATOM 510 C C . LEU A 1 71 ? 31.630 2.186 -34.754 1.00 97.94 71 LEU A C 1
ATOM 512 O O . LEU A 1 71 ? 31.204 2.119 -33.601 1.00 97.94 71 LEU A O 1
ATOM 516 N N . ALA A 1 72 ? 31.010 2.894 -35.699 1.00 97.38 72 ALA A N 1
ATOM 517 C CA . ALA A 1 72 ? 29.802 3.676 -35.451 1.00 97.38 72 ALA A CA 1
ATOM 518 C C . ALA A 1 72 ? 28.631 2.801 -34.973 1.00 97.38 72 ALA A C 1
ATOM 520 O O . ALA A 1 72 ? 27.935 3.169 -34.025 1.00 97.38 72 ALA A O 1
ATOM 521 N N . VAL A 1 73 ? 28.444 1.618 -35.568 1.00 98.19 73 VAL A N 1
ATOM 522 C CA . VAL A 1 73 ? 27.402 0.665 -35.151 1.00 98.19 73 VAL A CA 1
ATOM 523 C C . VAL A 1 73 ? 27.667 0.132 -33.743 1.00 98.19 73 VAL A C 1
ATOM 525 O O . VAL A 1 73 ? 26.743 0.059 -32.934 1.00 98.19 73 VAL A O 1
ATOM 528 N N . VAL A 1 74 ? 28.919 -0.197 -33.411 1.00 98.12 74 VAL A N 1
ATOM 529 C CA . VAL A 1 74 ? 29.288 -0.661 -32.063 1.00 98.12 74 VAL A CA 1
ATOM 530 C C . VAL A 1 74 ? 29.038 0.432 -31.022 1.00 98.12 74 VAL A C 1
ATOM 532 O O . VAL A 1 74 ? 28.445 0.168 -29.972 1.00 98.12 74 VAL A O 1
ATOM 535 N N . VAL A 1 75 ? 29.422 1.676 -31.317 1.00 98.00 75 VAL A N 1
ATOM 536 C CA . VAL A 1 75 ? 29.141 2.822 -30.441 1.00 98.00 75 VAL A CA 1
ATOM 537 C C . VAL A 1 75 ? 27.631 3.017 -30.276 1.00 98.00 75 VAL A C 1
ATOM 539 O O . VAL A 1 75 ? 27.154 3.138 -29.151 1.00 98.00 75 VAL A O 1
ATOM 542 N N . LEU A 1 76 ? 26.847 2.950 -31.353 1.00 97.50 76 LEU A N 1
ATOM 543 C CA . LEU A 1 76 ? 25.390 3.063 -31.267 1.00 97.50 76 LEU A CA 1
ATOM 544 C C . LEU A 1 76 ? 24.777 1.951 -30.401 1.00 97.50 76 LEU A C 1
ATOM 546 O O . LEU A 1 76 ? 23.969 2.231 -29.516 1.00 97.50 76 LEU A O 1
ATOM 550 N N . MET A 1 77 ? 25.195 0.700 -30.604 1.00 97.69 77 MET A N 1
ATOM 551 C CA . MET A 1 77 ? 24.715 -0.447 -29.828 1.00 97.69 77 MET A CA 1
ATOM 552 C C . MET A 1 77 ? 25.054 -0.319 -28.341 1.00 97.69 77 MET A C 1
ATOM 554 O O . MET A 1 77 ? 24.205 -0.582 -27.487 1.00 97.69 77 MET A O 1
ATOM 558 N N . THR A 1 78 ? 26.272 0.118 -28.011 1.00 97.50 78 THR A N 1
ATOM 559 C CA . THR A 1 78 ? 26.667 0.344 -26.611 1.00 97.50 78 THR A CA 1
ATOM 560 C C . THR A 1 78 ? 25.867 1.474 -25.969 1.00 97.50 78 THR A C 1
ATOM 562 O O . THR A 1 78 ? 25.391 1.306 -24.845 1.00 97.50 78 THR A O 1
ATOM 565 N N . VAL A 1 79 ? 25.632 2.578 -26.683 1.00 97.31 79 VAL A N 1
ATOM 566 C CA . VAL A 1 79 ? 24.794 3.685 -26.198 1.00 97.31 79 VAL A CA 1
ATOM 567 C C . VAL A 1 79 ? 23.361 3.216 -25.946 1.00 97.31 79 VAL A C 1
ATOM 569 O O . VAL A 1 79 ? 22.832 3.449 -24.858 1.00 97.31 79 VAL A O 1
ATOM 572 N N . LEU A 1 80 ? 22.750 2.491 -26.888 1.00 97.00 80 LEU A N 1
ATOM 573 C CA . LEU A 1 80 ? 21.398 1.943 -26.724 1.00 97.00 80 LEU A CA 1
ATOM 574 C C . LEU A 1 80 ? 21.311 0.989 -25.525 1.00 97.00 80 LEU A C 1
ATOM 576 O O . LEU A 1 80 ? 20.363 1.069 -24.739 1.00 97.00 80 LEU A O 1
ATOM 580 N N . ALA A 1 81 ? 22.314 0.128 -25.336 1.00 96.62 81 ALA A N 1
ATOM 581 C CA . ALA A 1 81 ? 22.375 -0.779 -24.194 1.00 96.62 81 ALA A CA 1
ATOM 582 C C . ALA A 1 81 ? 22.490 -0.024 -22.858 1.00 96.62 81 ALA A C 1
ATOM 584 O O . ALA A 1 81 ? 21.814 -0.385 -21.891 1.00 96.62 81 ALA A O 1
ATOM 585 N N . VAL A 1 82 ? 23.306 1.034 -22.794 1.00 96.81 82 VAL A N 1
ATOM 586 C CA . VAL A 1 82 ? 23.441 1.876 -21.594 1.00 96.81 82 VAL A CA 1
ATOM 587 C C . VAL A 1 82 ? 22.132 2.602 -21.293 1.00 96.81 82 VAL A C 1
ATOM 589 O O . VAL A 1 82 ? 21.650 2.512 -20.166 1.00 96.81 82 VAL A O 1
ATOM 592 N N . VAL A 1 83 ? 21.517 3.256 -22.284 1.00 96.75 83 VAL A N 1
ATOM 593 C CA . VAL A 1 83 ? 20.236 3.966 -22.112 1.00 96.75 83 VAL A CA 1
ATOM 594 C C . VAL A 1 83 ? 19.153 3.014 -21.616 1.00 96.75 83 VAL A C 1
ATOM 596 O O . VAL A 1 83 ? 18.480 3.307 -20.629 1.00 96.75 83 VAL A O 1
ATOM 599 N N . THR A 1 84 ? 19.042 1.841 -22.239 1.00 95.00 84 THR A N 1
ATOM 600 C CA . THR A 1 84 ? 18.081 0.812 -21.831 1.00 95.00 84 THR A CA 1
ATOM 601 C C . THR A 1 84 ? 18.318 0.412 -20.374 1.00 95.00 84 THR A C 1
ATOM 603 O O . THR A 1 84 ? 17.388 0.441 -19.572 1.00 95.00 84 THR A O 1
ATOM 606 N N . ARG A 1 85 ? 19.570 0.130 -19.978 1.00 95.50 85 ARG A N 1
ATOM 607 C CA . ARG A 1 85 ? 19.918 -0.200 -18.581 1.00 95.50 85 ARG A CA 1
ATOM 608 C C . ARG A 1 85 ? 19.574 0.918 -17.591 1.00 95.50 85 ARG A C 1
ATOM 610 O O . ARG A 1 85 ? 19.141 0.616 -16.481 1.00 95.50 85 ARG A O 1
ATOM 617 N N . LEU A 1 86 ? 19.762 2.186 -17.962 1.00 93.19 86 LEU A N 1
ATOM 618 C CA . LEU A 1 86 ? 19.426 3.327 -17.102 1.00 93.19 86 LEU A CA 1
ATOM 619 C C . LEU A 1 86 ? 17.914 3.457 -16.888 1.00 93.19 86 LEU A C 1
ATOM 621 O O . LEU A 1 86 ? 17.479 3.687 -15.759 1.00 93.19 86 LEU A O 1
ATOM 625 N N . ILE A 1 87 ? 17.122 3.274 -17.949 1.00 94.81 87 ILE A N 1
ATOM 626 C CA . ILE A 1 87 ? 15.656 3.287 -17.865 1.00 94.81 87 ILE A CA 1
ATOM 627 C C . ILE A 1 87 ? 15.178 2.142 -16.973 1.00 94.81 87 ILE A C 1
ATOM 629 O O . ILE A 1 87 ? 14.401 2.387 -16.055 1.00 94.81 87 ILE A O 1
ATOM 633 N N . TRP A 1 88 ? 15.690 0.923 -17.173 1.00 93.44 88 TRP A N 1
ATOM 634 C CA . TRP A 1 88 ? 15.323 -0.225 -16.339 1.00 93.44 88 TRP A CA 1
ATOM 635 C C . TRP A 1 88 ? 15.577 0.024 -14.850 1.00 93.44 88 TRP A C 1
ATOM 637 O O . TRP A 1 88 ? 14.704 -0.266 -14.040 1.00 93.44 88 TRP A O 1
ATOM 647 N N . ARG A 1 89 ? 16.717 0.628 -14.482 1.00 92.44 89 ARG A N 1
ATOM 648 C CA . ARG A 1 89 ? 17.005 0.976 -13.078 1.00 92.44 89 ARG A CA 1
ATOM 649 C C . ARG A 1 89 ? 15.999 1.970 -12.497 1.00 92.44 89 ARG A C 1
ATOM 651 O O . ARG A 1 89 ? 15.460 1.727 -11.426 1.00 92.44 89 ARG A O 1
ATOM 658 N N . ARG A 1 90 ? 15.715 3.058 -13.222 1.00 91.38 90 ARG A N 1
ATOM 659 C CA . ARG A 1 90 ? 14.734 4.081 -12.806 1.00 91.38 90 ARG A CA 1
ATOM 660 C C . ARG A 1 90 ? 13.338 3.490 -12.621 1.00 91.38 90 ARG A C 1
ATOM 662 O O . ARG A 1 90 ? 12.628 3.852 -11.690 1.00 91.38 90 ARG A O 1
ATOM 669 N N . VAL A 1 91 ? 12.945 2.618 -13.544 1.00 93.44 91 VAL A N 1
ATOM 670 C CA . VAL A 1 91 ? 11.635 1.969 -13.539 1.00 93.44 91 VAL A CA 1
ATOM 671 C C . VAL A 1 91 ? 11.523 1.034 -12.337 1.00 93.44 91 VAL A C 1
ATOM 673 O O . VAL A 1 91 ? 10.559 1.146 -11.588 1.00 93.44 91 VAL A O 1
ATOM 676 N N . GLU A 1 92 ? 12.525 0.188 -12.099 1.00 92.25 92 GLU A N 1
ATOM 677 C CA . GLU A 1 92 ? 12.558 -0.745 -10.966 1.00 92.25 92 GLU A CA 1
ATOM 678 C C . GLU A 1 92 ? 12.460 -0.028 -9.611 1.00 92.25 92 GLU A C 1
ATOM 680 O O . GLU A 1 92 ? 11.637 -0.388 -8.770 1.00 92.25 92 GLU A O 1
ATOM 685 N N . GLU A 1 93 ? 13.230 1.047 -9.421 1.00 90.19 93 GLU A N 1
ATOM 686 C CA . GLU A 1 93 ? 13.160 1.872 -8.209 1.00 90.19 93 GLU A CA 1
ATOM 687 C C . GLU A 1 93 ? 11.752 2.458 -7.999 1.00 90.19 93 GLU A C 1
ATOM 689 O O . GLU A 1 93 ? 11.232 2.452 -6.880 1.00 90.19 93 GLU A O 1
ATOM 694 N N . GLY A 1 94 ? 11.108 2.921 -9.076 1.00 90.06 94 GLY A N 1
ATOM 695 C CA . GLY A 1 94 ? 9.733 3.419 -9.037 1.00 90.06 94 GLY A CA 1
ATOM 696 C C . GLY A 1 94 ? 8.721 2.341 -8.641 1.00 90.06 94 GLY A C 1
ATOM 697 O O . GLY A 1 94 ? 7.871 2.585 -7.782 1.00 90.06 94 GLY A O 1
ATOM 698 N N . TRP A 1 95 ? 8.833 1.135 -9.208 1.00 89.81 95 TRP A N 1
ATOM 699 C CA . TRP A 1 95 ? 7.960 0.008 -8.859 1.00 89.81 95 TRP A CA 1
ATOM 700 C C . TRP A 1 95 ? 8.098 -0.385 -7.391 1.00 89.81 95 TRP A C 1
ATOM 702 O O . TRP A 1 95 ? 7.084 -0.580 -6.722 1.00 89.81 95 TRP A O 1
ATOM 712 N N . GLN A 1 96 ? 9.325 -0.442 -6.868 1.00 90.06 96 GLN A N 1
ATOM 713 C CA . GLN A 1 96 ? 9.566 -0.792 -5.467 1.00 90.06 96 GLN A CA 1
ATOM 714 C C . GLN A 1 96 ? 8.973 0.240 -4.504 1.00 90.06 96 GLN A C 1
ATOM 716 O O . GLN A 1 96 ? 8.356 -0.134 -3.506 1.00 90.06 96 GLN A O 1
ATOM 721 N N . GLN A 1 97 ? 9.096 1.534 -4.812 1.00 90.31 97 GLN A N 1
ATOM 722 C CA . GLN A 1 97 ? 8.498 2.587 -3.987 1.00 90.31 97 GLN A CA 1
ATOM 723 C C . GLN A 1 97 ? 6.970 2.524 -3.986 1.00 90.31 97 GLN A C 1
ATOM 725 O O . GLN A 1 97 ? 6.359 2.655 -2.926 1.00 90.31 97 GLN A O 1
ATOM 730 N N . THR A 1 98 ? 6.347 2.310 -5.147 1.00 89.75 98 THR A N 1
ATOM 731 C CA . THR A 1 98 ? 4.887 2.190 -5.232 1.00 89.75 98 THR A CA 1
ATOM 732 C C . THR A 1 98 ? 4.391 0.944 -4.503 1.00 89.75 98 THR A C 1
ATOM 734 O O . THR A 1 98 ? 3.432 1.046 -3.746 1.00 89.75 98 THR A O 1
ATOM 737 N N . GLN A 1 99 ? 5.060 -0.205 -4.654 1.00 91.44 99 GLN A N 1
ATOM 738 C CA . GLN A 1 99 ? 4.715 -1.425 -3.912 1.00 91.44 99 GLN A CA 1
ATOM 739 C C . GLN A 1 99 ? 4.809 -1.206 -2.401 1.00 91.44 99 GLN A C 1
ATOM 741 O O . GLN A 1 99 ? 3.881 -1.549 -1.676 1.00 91.44 99 GLN A O 1
ATOM 746 N N . LYS A 1 100 ? 5.885 -0.561 -1.934 1.00 93.00 100 LYS A N 1
ATOM 747 C CA . LYS A 1 100 ? 6.062 -0.260 -0.511 1.00 93.00 100 LYS A CA 1
ATOM 748 C C . LYS A 1 100 ? 4.946 0.637 0.033 1.00 93.00 100 LYS A C 1
ATOM 750 O O . LYS A 1 100 ? 4.389 0.327 1.077 1.00 93.00 100 LYS A O 1
ATOM 755 N N . LYS A 1 101 ? 4.586 1.706 -0.684 1.00 90.94 101 LYS A N 1
ATOM 756 C CA . LYS A 1 101 ? 3.489 2.602 -0.277 1.00 90.94 101 LYS A CA 1
ATOM 757 C C . LYS A 1 101 ? 2.141 1.888 -0.236 1.00 90.94 101 LYS A C 1
ATOM 759 O O . LYS A 1 101 ? 1.391 2.072 0.711 1.00 90.94 101 LYS A O 1
ATOM 764 N N . VAL A 1 102 ? 1.852 1.057 -1.238 1.00 92.44 102 VAL A N 1
ATOM 765 C CA . VAL A 1 102 ? 0.614 0.265 -1.276 1.00 92.44 102 VAL A CA 1
ATOM 766 C C . VAL A 1 102 ? 0.557 -0.708 -0.100 1.00 92.44 102 VAL A C 1
ATOM 768 O O . VAL A 1 102 ? -0.507 -0.881 0.487 1.00 92.44 102 VAL A O 1
ATOM 771 N N . GLU A 1 103 ? 1.677 -1.333 0.258 1.00 92.06 103 GLU A N 1
ATOM 772 C CA . GLU A 1 103 ? 1.727 -2.254 1.394 1.00 92.06 103 GLU A CA 1
ATOM 773 C C . GLU A 1 103 ? 1.543 -1.522 2.731 1.00 92.06 103 GLU A C 1
ATOM 775 O O . GLU A 1 103 ? 0.738 -1.953 3.554 1.00 92.06 103 GLU A O 1
ATOM 780 N N . GLU A 1 104 ? 2.196 -0.371 2.914 1.00 92.06 104 GLU A N 1
ATOM 781 C CA . GLU A 1 104 ? 2.013 0.486 4.095 1.00 92.06 104 GLU A CA 1
ATOM 782 C C . GLU A 1 104 ? 0.554 0.957 4.235 1.00 92.06 104 GLU A C 1
ATOM 784 O O . GLU A 1 104 ? -0.025 0.878 5.320 1.00 92.06 104 GLU A O 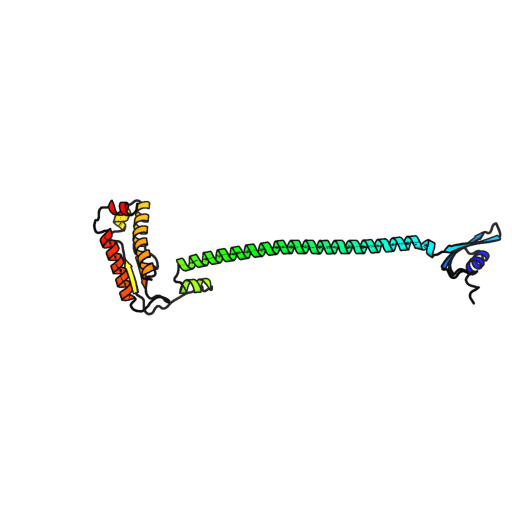1
ATOM 789 N N . GLU A 1 105 ? -0.072 1.406 3.143 1.00 88.38 105 GLU A N 1
ATOM 790 C CA . GLU A 1 105 ? -1.483 1.810 3.135 1.00 88.38 105 GLU A CA 1
ATOM 791 C C . GLU A 1 105 ? -2.418 0.634 3.447 1.00 88.38 105 GLU A C 1
ATOM 793 O O . GLU A 1 105 ? -3.376 0.792 4.208 1.00 88.38 105 GLU A O 1
ATOM 798 N N . LYS A 1 106 ? -2.137 -0.560 2.909 1.00 87.81 106 LYS A N 1
ATOM 799 C CA . LYS A 1 106 ? -2.909 -1.776 3.205 1.00 87.81 106 LYS A CA 1
ATOM 800 C C . LYS A 1 106 ? -2.798 -2.190 4.664 1.00 87.81 106 LYS A C 1
ATOM 802 O O . LYS A 1 106 ? -3.807 -2.574 5.254 1.00 87.81 106 LYS A O 1
ATOM 807 N N . GLU A 1 107 ? -1.607 -2.116 5.247 1.00 89.62 107 GLU A N 1
ATOM 808 C CA . GLU A 1 107 ? -1.395 -2.449 6.654 1.00 89.62 107 GLU A CA 1
ATOM 809 C C . GLU A 1 107 ? -2.143 -1.464 7.560 1.00 89.62 107 GLU A C 1
ATOM 811 O O . GLU A 1 107 ? -2.904 -1.883 8.437 1.00 89.62 107 GLU A O 1
ATOM 816 N N . GLN A 1 108 ? -2.021 -0.161 7.291 1.00 90.00 108 GLN A N 1
ATOM 817 C CA . GLN A 1 108 ? -2.750 0.880 8.023 1.00 90.00 108 GLN A CA 1
ATOM 818 C C . GLN A 1 108 ? -4.268 0.709 7.898 1.00 90.00 108 GLN A C 1
ATOM 820 O O . GLN A 1 108 ? -4.985 0.785 8.900 1.00 90.00 108 GLN A O 1
ATOM 825 N N . PHE A 1 109 ? -4.762 0.428 6.690 1.00 87.44 109 PHE A N 1
ATOM 826 C CA . PHE A 1 109 ? -6.172 0.129 6.460 1.00 87.44 109 PHE A CA 1
ATOM 827 C C . PHE A 1 109 ? -6.613 -1.113 7.242 1.00 87.44 109 PHE A C 1
ATOM 829 O O . PHE A 1 109 ? -7.643 -1.079 7.911 1.00 87.44 109 PHE A O 1
ATOM 836 N N . GLY A 1 110 ? -5.820 -2.186 7.229 1.00 87.88 110 GLY A N 1
ATOM 837 C CA . GLY A 1 110 ? -6.127 -3.415 7.960 1.00 87.88 110 GLY A CA 1
ATOM 838 C C . GLY A 1 110 ? -6.195 -3.214 9.475 1.00 87.88 110 GLY A C 1
ATOM 839 O O . GLY A 1 110 ? -7.115 -3.721 10.123 1.00 87.88 110 GLY A O 1
ATOM 840 N N . VAL A 1 111 ? -5.273 -2.432 10.044 1.00 88.62 111 VAL A N 1
ATOM 841 C CA . VAL A 1 111 ? -5.301 -2.041 11.465 1.00 88.62 111 VAL A CA 1
ATOM 842 C C . VAL A 1 111 ? -6.563 -1.238 11.783 1.00 88.62 111 VAL A C 1
ATOM 844 O O . VAL A 1 111 ? -7.245 -1.528 12.767 1.00 88.62 111 VAL A O 1
ATOM 847 N N . LEU A 1 112 ? -6.909 -0.267 10.936 1.00 88.19 112 LEU A N 1
ATOM 848 C CA . LEU A 1 112 ? -8.088 0.576 11.124 1.00 88.19 112 LEU A CA 1
ATOM 849 C C . LEU A 1 112 ? -9.398 -0.219 11.034 1.00 88.19 112 LEU A C 1
ATOM 851 O O . LEU A 1 112 ? -10.290 -0.054 11.861 1.00 88.19 112 LEU A O 1
ATOM 855 N N . VAL A 1 113 ? -9.529 -1.108 10.051 1.00 87.62 113 VAL A N 1
ATOM 856 C CA . VAL A 1 113 ? -10.744 -1.919 9.892 1.00 87.62 113 VAL A CA 1
ATOM 857 C C . VAL A 1 113 ? -10.919 -2.859 11.087 1.00 87.62 113 VAL A C 1
ATOM 859 O O . VAL A 1 113 ? -12.028 -2.987 11.608 1.00 87.62 113 VAL A O 1
ATOM 862 N N . ARG A 1 114 ? -9.836 -3.475 11.576 1.00 83.75 114 ARG A N 1
ATOM 863 C CA . ARG A 1 114 ? -9.877 -4.351 12.760 1.00 83.75 114 ARG A CA 1
ATOM 864 C C . ARG A 1 114 ? -10.169 -3.605 14.062 1.00 83.75 114 ARG A C 1
ATOM 866 O O . ARG A 1 114 ? -10.691 -4.223 14.983 1.00 83.75 114 ARG A O 1
ATOM 873 N N . SER A 1 115 ? -9.859 -2.310 14.155 1.00 82.19 115 SER A N 1
ATOM 874 C CA . SER A 1 115 ? -10.222 -1.502 15.328 1.00 82.19 115 SER A CA 1
ATOM 875 C C . SER A 1 115 ? -11.688 -1.057 15.316 1.00 82.19 115 SER A C 1
ATOM 877 O O . SER A 1 115 ? -12.243 -0.760 16.371 1.00 82.19 115 SER A O 1
ATOM 879 N N . MET A 1 116 ? -12.336 -1.043 14.147 1.00 82.25 116 MET A N 1
ATOM 880 C CA . MET A 1 116 ? -13.739 -0.641 13.995 1.00 82.25 116 MET A CA 1
ATOM 881 C C . MET A 1 116 ? -14.731 -1.811 14.002 1.00 82.25 116 MET A C 1
ATOM 883 O O . MET A 1 116 ? -15.896 -1.607 14.341 1.00 82.25 116 MET A O 1
ATOM 887 N N . TYR A 1 117 ? -14.306 -3.014 13.607 1.00 79.81 117 TYR A N 1
ATOM 888 C CA . TYR A 1 117 ? -15.193 -4.164 13.400 1.00 79.81 117 TYR A CA 1
ATOM 889 C C . TYR A 1 117 ? -14.668 -5.441 14.074 1.00 79.81 117 TYR A C 1
ATOM 891 O O . TYR A 1 117 ? -13.457 -5.606 14.215 1.00 79.81 117 TYR A O 1
ATOM 899 N N . PRO A 1 118 ? -15.546 -6.404 14.430 1.00 76.62 118 PRO A N 1
ATOM 900 C CA . PRO A 1 118 ? -15.109 -7.730 14.861 1.00 76.62 118 PRO A CA 1
ATOM 901 C C . PRO A 1 118 ? -14.215 -8.391 13.804 1.00 76.62 118 PRO A C 1
ATOM 903 O O . PRO A 1 118 ? -14.471 -8.244 12.608 1.00 76.62 118 PRO A O 1
ATOM 906 N N . GLY A 1 119 ? -13.223 -9.181 14.230 1.00 78.31 119 GLY A N 1
ATOM 907 C CA . GLY A 1 119 ? -12.238 -9.796 13.325 1.00 78.31 119 GLY A CA 1
ATOM 908 C C . GLY A 1 119 ? -12.855 -10.556 12.143 1.00 78.31 119 GLY A C 1
ATOM 909 O O . GLY A 1 119 ? -12.433 -10.371 11.006 1.00 78.31 119 GLY A O 1
ATOM 910 N N . SER A 1 120 ? -13.933 -11.309 12.386 1.00 79.38 120 SER A N 1
ATOM 911 C CA . SER A 1 120 ? -14.658 -12.059 11.349 1.00 79.38 120 SER A CA 1
ATOM 912 C C . SER A 1 120 ? -15.329 -11.173 10.292 1.00 79.38 120 SER A C 1
ATOM 914 O O . SER A 1 120 ? -15.495 -11.599 9.151 1.00 79.38 120 SER A O 1
ATOM 916 N N . VAL A 1 121 ? -15.708 -9.945 10.651 1.00 82.69 121 VAL A N 1
ATOM 917 C CA . VAL A 1 121 ? -16.275 -8.948 9.732 1.00 82.69 121 VAL A CA 1
ATOM 918 C C . VAL A 1 121 ? -15.154 -8.198 9.023 1.00 82.69 121 VAL A C 1
ATOM 920 O O . VAL A 1 121 ? -15.203 -8.022 7.810 1.00 82.69 121 VAL A O 1
ATOM 923 N N . ALA A 1 122 ? -14.119 -7.806 9.769 1.00 85.81 122 ALA A N 1
ATOM 924 C CA . ALA A 1 122 ? -12.961 -7.093 9.250 1.00 85.81 122 ALA A CA 1
ATOM 925 C C . ALA A 1 122 ? -12.258 -7.874 8.130 1.00 85.81 122 ALA A C 1
ATOM 927 O O . ALA A 1 122 ? -11.962 -7.307 7.081 1.00 85.81 122 ALA A O 1
ATOM 928 N N . GLU A 1 123 ? -12.031 -9.177 8.314 1.00 86.25 123 GLU A N 1
ATOM 929 C CA . GLU A 1 123 ? -11.404 -10.038 7.301 1.00 86.25 123 GLU A CA 1
ATOM 930 C C . GLU A 1 123 ? -12.218 -10.122 6.011 1.00 86.25 123 GLU A C 1
ATOM 932 O O . GLU A 1 123 ? -11.663 -10.039 4.918 1.00 86.25 123 GLU A O 1
ATOM 937 N N . ARG A 1 124 ? -13.542 -10.220 6.131 1.00 86.00 124 ARG A N 1
ATOM 938 C CA . ARG A 1 124 ? -14.450 -10.276 4.982 1.00 86.00 124 ARG A CA 1
ATOM 939 C C . ARG A 1 124 ? -14.520 -8.939 4.244 1.00 86.00 124 ARG A C 1
ATOM 941 O O . ARG A 1 124 ? -14.442 -8.920 3.019 1.00 86.00 124 ARG A O 1
ATOM 948 N N . LEU A 1 125 ? -14.564 -7.821 4.974 1.00 87.31 125 LEU A N 1
ATOM 949 C CA . LEU A 1 125 ? -14.466 -6.481 4.382 1.00 87.31 125 LEU A CA 1
ATOM 950 C C . LEU A 1 125 ? -13.141 -6.304 3.629 1.00 87.31 125 LEU A C 1
ATOM 952 O O . LEU A 1 125 ? -13.135 -5.826 2.496 1.00 87.31 125 LEU A O 1
ATOM 956 N N . MET A 1 126 ? -12.023 -6.739 4.221 1.00 86.81 126 MET A N 1
ATOM 957 C CA . MET A 1 126 ? -10.709 -6.708 3.564 1.00 86.81 126 MET A CA 1
ATOM 958 C C . MET A 1 126 ? -10.639 -7.629 2.336 1.00 86.81 126 MET A C 1
ATOM 960 O O . MET A 1 126 ? -9.907 -7.327 1.396 1.00 86.81 126 MET A O 1
ATOM 964 N N . ALA A 1 127 ? -11.421 -8.712 2.306 1.00 88.94 127 ALA A N 1
ATOM 965 C CA . ALA A 1 127 ? -11.564 -9.588 1.143 1.00 88.94 127 ALA A CA 1
ATOM 966 C C . ALA A 1 127 ? -12.444 -8.995 0.019 1.00 88.94 127 ALA A C 1
ATOM 968 O O . ALA A 1 127 ? -12.596 -9.622 -1.029 1.00 88.94 127 ALA A O 1
ATOM 969 N N . GLY A 1 128 ? -13.000 -7.791 0.205 1.00 88.06 128 GLY A N 1
ATOM 970 C CA . GLY A 1 128 ? -13.791 -7.078 -0.802 1.00 88.06 128 GLY A CA 1
ATOM 971 C C . GLY A 1 128 ? -15.298 -7.337 -0.735 1.00 88.06 128 GLY A C 1
ATOM 972 O O . GLY A 1 128 ? -16.030 -6.918 -1.632 1.00 88.06 128 GLY A O 1
ATOM 973 N N . GLU A 1 129 ? -15.786 -8.009 0.309 1.00 90.06 129 GLU A N 1
ATOM 974 C CA . GLU A 1 129 ? -17.222 -8.185 0.519 1.00 90.06 129 GLU A CA 1
ATOM 975 C C . GLU A 1 129 ? -17.874 -6.861 0.950 1.00 90.06 129 GLU A C 1
ATOM 977 O O . GLU A 1 129 ? -17.419 -6.203 1.883 1.00 90.06 129 GLU A O 1
ATOM 982 N N . THR A 1 130 ? -18.959 -6.463 0.283 1.00 82.06 130 THR A N 1
ATOM 983 C CA . THR A 1 130 ? -19.625 -5.165 0.514 1.00 82.06 130 THR A CA 1
ATOM 984 C C . THR A 1 130 ? -20.936 -5.270 1.288 1.00 82.06 130 THR A C 1
ATOM 986 O O . THR A 1 130 ? -21.399 -4.281 1.852 1.00 82.06 130 THR A O 1
ATOM 989 N N . GLN A 1 131 ? -21.540 -6.459 1.337 1.00 82.12 131 GLN A N 1
ATOM 990 C CA . GLN A 1 131 ? -22.771 -6.727 2.076 1.00 82.12 131 GLN A CA 1
ATOM 991 C C . GLN A 1 131 ? -22.553 -7.892 3.032 1.00 82.12 131 GLN A C 1
ATOM 993 O O . GLN A 1 131 ? -22.593 -9.055 2.639 1.00 82.12 131 GLN A O 1
ATOM 998 N N . ILE A 1 132 ? -22.331 -7.563 4.303 1.00 80.94 132 ILE A N 1
ATOM 999 C CA . ILE A 1 132 ? -22.111 -8.548 5.355 1.00 80.94 132 ILE A CA 1
ATOM 1000 C C . ILE A 1 132 ? -23.310 -8.522 6.299 1.00 80.94 132 ILE A C 1
ATOM 1002 O O . ILE A 1 132 ? -23.525 -7.553 7.024 1.00 80.94 132 ILE A O 1
ATOM 1006 N N . VAL A 1 133 ? -24.083 -9.607 6.291 1.00 80.19 133 VAL A N 1
ATOM 1007 C CA . VAL A 1 133 ? -25.229 -9.823 7.181 1.00 80.19 133 VAL A CA 1
ATOM 1008 C C . VAL A 1 133 ? -24.983 -11.095 7.987 1.00 80.19 133 VAL A C 1
ATOM 1010 O O . VAL A 1 133 ? -24.472 -12.082 7.454 1.00 80.19 133 VAL A O 1
ATOM 1013 N N . TYR A 1 134 ? -25.338 -11.065 9.272 1.00 73.12 134 TYR A N 1
ATOM 1014 C CA . TYR A 1 134 ? -25.263 -12.222 10.158 1.00 73.12 134 TYR A CA 1
ATOM 1015 C C . TYR A 1 134 ? -26.596 -12.456 10.850 1.00 73.12 134 TYR A C 1
ATOM 1017 O O . TYR A 1 134 ? -27.114 -11.559 11.512 1.00 73.12 134 TYR A O 1
ATOM 1025 N N . ASP A 1 135 ? -27.061 -13.700 10.798 1.00 78.44 135 ASP A N 1
ATOM 1026 C CA . ASP A 1 135 ? -28.024 -14.211 11.761 1.00 78.44 135 ASP A CA 1
ATOM 1027 C C . ASP A 1 135 ? -27.266 -14.717 12.986 1.00 78.44 135 ASP A C 1
ATOM 1029 O O . ASP A 1 135 ? -26.472 -15.664 12.918 1.00 78.44 135 ASP A O 1
ATOM 1033 N N . VAL A 1 136 ? -27.482 -14.057 14.122 1.00 80.06 136 VAL A N 1
ATOM 1034 C CA . VAL A 1 136 ? -26.887 -14.450 15.401 1.00 80.06 136 VAL A CA 1
ATOM 1035 C C . VAL A 1 136 ? -27.981 -15.104 16.245 1.00 80.06 136 VAL A C 1
ATOM 1037 O O . VAL A 1 136 ? -28.773 -14.393 16.858 1.00 80.06 136 VAL A O 1
ATOM 1040 N N . PRO A 1 137 ? -28.055 -16.450 16.290 1.00 78.44 137 PRO A N 1
ATOM 1041 C CA . PRO A 1 137 ? -29.175 -17.145 16.928 1.00 78.44 137 PRO A CA 1
ATOM 1042 C C . PRO A 1 137 ? -29.215 -16.943 18.447 1.00 78.44 137 PRO A C 1
ATOM 1044 O O . PRO A 1 137 ? -30.285 -16.983 19.045 1.00 78.44 137 PRO A O 1
ATOM 1047 N N . PHE A 1 138 ? -28.056 -16.714 19.072 1.00 83.12 138 PHE A N 1
ATOM 1048 C CA . PHE A 1 138 ? -27.931 -16.486 20.508 1.00 83.12 138 PHE A CA 1
ATOM 1049 C C . PHE A 1 138 ? -26.872 -15.414 20.765 1.00 83.12 138 PHE A C 1
ATOM 1051 O O . PHE A 1 138 ? -25.697 -15.620 20.463 1.00 83.12 138 PHE A O 1
ATOM 1058 N N . CYS A 1 139 ? -27.286 -14.281 21.327 1.00 88.25 139 CYS A N 1
ATOM 1059 C CA . CYS A 1 139 ? -26.395 -13.242 21.834 1.00 88.25 139 CYS A CA 1
ATOM 1060 C C . CYS A 1 139 ? -26.977 -12.623 23.106 1.00 88.25 139 CYS A C 1
ATOM 1062 O O . CYS A 1 139 ? -28.179 -12.712 23.366 1.00 88.25 139 CYS A O 1
ATOM 1064 N N . THR A 1 140 ? -26.116 -11.998 23.900 1.00 91.12 140 THR A N 1
ATOM 1065 C CA . THR A 1 140 ? -26.515 -11.224 25.074 1.00 91.12 140 THR A CA 1
ATOM 1066 C C . THR A 1 140 ? -26.108 -9.778 24.859 1.00 91.12 140 THR A C 1
ATOM 1068 O O . THR A 1 140 ? -24.960 -9.500 24.515 1.00 91.12 140 THR A O 1
ATOM 1071 N N . VAL A 1 141 ? -27.050 -8.865 25.074 1.00 90.62 141 VAL A N 1
ATOM 1072 C CA . VAL A 1 141 ? -26.856 -7.427 24.897 1.00 90.62 141 VAL A CA 1
ATOM 1073 C C . VAL A 1 141 ? -26.893 -6.746 26.261 1.00 90.62 141 VAL A C 1
ATOM 1075 O O . VAL A 1 141 ? -27.775 -7.024 27.071 1.00 90.62 141 VAL A O 1
ATOM 1078 N N . PHE A 1 142 ? -25.935 -5.860 26.504 1.00 91.25 142 PHE A N 1
ATOM 1079 C CA . PHE A 1 142 ? -25.856 -4.996 27.672 1.00 91.25 142 PHE A CA 1
ATOM 1080 C C . PHE A 1 142 ? -26.096 -3.549 27.259 1.00 91.25 142 PHE A C 1
ATOM 1082 O O . PHE A 1 142 ? -25.458 -3.051 26.332 1.00 91.25 142 PHE A O 1
ATOM 1089 N N . PHE A 1 143 ? -26.981 -2.886 27.996 1.00 90.12 143 PHE A N 1
ATOM 1090 C CA . PHE A 1 143 ? -27.240 -1.459 27.891 1.00 90.12 143 PHE A CA 1
ATOM 1091 C C . PHE A 1 143 ? -27.026 -0.812 29.255 1.00 90.12 143 PHE A C 1
ATOM 1093 O O . PHE A 1 143 ? -27.579 -1.280 30.254 1.00 90.12 143 PHE A O 1
ATOM 1100 N N . SER A 1 144 ? -26.268 0.279 29.285 1.00 87.62 144 SER A N 1
ATOM 1101 C CA . SER A 1 144 ? -26.242 1.208 30.414 1.00 87.62 144 SER A CA 1
ATOM 1102 C C . SER A 1 144 ? -26.523 2.624 29.943 1.00 87.62 144 SER A C 1
ATOM 1104 O O . SER A 1 144 ? -26.316 2.947 28.775 1.00 87.62 144 SER A O 1
ATOM 1106 N N . ASP A 1 145 ? -27.007 3.442 30.869 1.00 87.12 145 ASP A N 1
ATOM 1107 C CA . ASP A 1 145 ? -27.324 4.846 30.655 1.00 87.12 145 ASP A CA 1
ATOM 1108 C C . ASP A 1 145 ? -26.885 5.665 31.877 1.00 87.12 145 ASP A C 1
ATOM 1110 O O . ASP A 1 145 ? -26.843 5.144 33.003 1.00 87.12 145 ASP A O 1
ATOM 1114 N N . ILE A 1 146 ? -26.539 6.933 31.666 1.00 83.38 146 ILE A N 1
ATOM 1115 C CA . ILE A 1 146 ? -26.112 7.842 32.730 1.00 83.38 146 ILE A CA 1
ATOM 1116 C C . ILE A 1 146 ? -27.334 8.609 33.233 1.00 83.38 146 ILE A C 1
ATOM 1118 O O . ILE A 1 146 ? -27.877 9.495 32.578 1.00 83.38 146 ILE A O 1
ATOM 1122 N N . HIS A 1 147 ? -27.745 8.316 34.465 1.00 81.50 147 HIS A N 1
ATOM 1123 C CA . HIS A 1 147 ? -28.878 9.000 35.077 1.00 81.50 147 HIS A CA 1
ATOM 1124 C C . HIS A 1 147 ? -28.668 10.527 35.130 1.00 81.50 147 HIS A C 1
ATOM 1126 O O . HIS A 1 147 ? -27.648 11.007 35.623 1.00 81.50 147 HIS A O 1
ATOM 1132 N N . GLN A 1 148 ? -29.667 11.292 34.670 1.00 79.31 148 GLN A N 1
ATOM 1133 C CA . GLN A 1 148 ? -29.657 12.766 34.636 1.00 79.31 148 GLN A CA 1
ATOM 1134 C C . GLN A 1 148 ? -28.486 13.384 33.852 1.00 79.31 148 GLN A C 1
ATOM 1136 O O . GLN A 1 148 ? -28.041 14.497 34.162 1.00 79.31 148 GLN A O 1
ATOM 1141 N N . PHE A 1 149 ? -28.009 12.711 32.804 1.00 80.69 149 PHE A N 1
ATOM 1142 C CA . PHE A 1 149 ? -26.955 13.242 31.945 1.00 80.69 149 PHE A CA 1
ATOM 1143 C C . PHE A 1 149 ? -27.268 14.646 31.415 1.00 80.69 149 PHE A C 1
ATOM 1145 O O . PHE A 1 149 ? -26.444 15.537 31.578 1.00 80.69 149 PHE A O 1
ATOM 1152 N N . THR A 1 150 ? -28.476 14.895 30.889 1.00 80.56 150 THR A N 1
ATOM 1153 C CA . THR A 1 150 ? -28.863 16.209 30.332 1.00 80.56 150 THR A CA 1
ATOM 1154 C C . THR A 1 150 ? -28.754 17.351 31.347 1.00 80.56 150 THR A C 1
ATOM 1156 O O . THR A 1 150 ? -28.326 18.457 31.022 1.00 80.56 150 THR A O 1
ATOM 1159 N N . SER A 1 151 ? -29.141 17.109 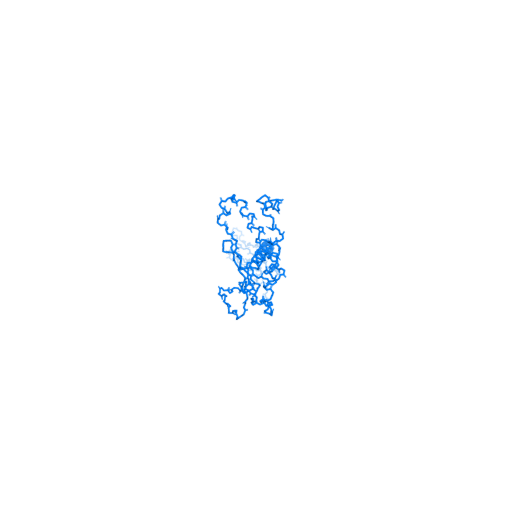32.601 1.00 79.75 151 SER A N 1
ATOM 1160 C CA . SER A 1 151 ? -29.021 18.116 33.661 1.00 79.75 151 SER A CA 1
ATOM 1161 C C . SER A 1 151 ? -27.563 18.332 34.058 1.00 79.75 151 SER A C 1
ATOM 1163 O O . SER A 1 151 ? -27.152 19.463 34.308 1.00 79.75 151 SER A O 1
ATOM 1165 N N . THR A 1 152 ? -26.780 17.256 34.082 1.00 75.62 152 THR A N 1
ATOM 1166 C CA . THR A 1 152 ? -25.361 17.279 34.443 1.00 75.62 152 THR A CA 1
ATOM 1167 C C . THR A 1 152 ? -24.533 17.987 33.369 1.00 75.62 152 THR A C 1
ATOM 1169 O O . THR A 1 152 ? -23.753 18.884 33.696 1.00 75.62 152 THR A O 1
ATOM 1172 N N . SER A 1 153 ? -24.779 17.684 32.091 1.00 82.31 153 SER A N 1
ATOM 1173 C CA . SER A 1 153 ? -24.098 18.276 30.938 1.00 82.31 153 SER A CA 1
ATOM 1174 C C . SER A 1 153 ? -24.315 19.783 30.841 1.00 82.31 153 SER A C 1
ATOM 1176 O O . SER A 1 153 ? -23.392 20.504 30.487 1.00 82.31 153 SER A O 1
ATOM 1178 N N . ASN A 1 154 ? -25.497 20.279 31.224 1.00 84.94 154 ASN A N 1
ATOM 1179 C CA . ASN A 1 154 ? -25.791 21.718 31.244 1.00 84.94 154 ASN A CA 1
ATOM 1180 C C . ASN A 1 154 ? -24.992 22.494 32.303 1.00 84.94 154 ASN A C 1
ATOM 1182 O O . ASN A 1 154 ? -24.920 23.718 32.238 1.00 84.94 154 ASN A O 1
ATOM 1186 N N . THR A 1 155 ? -24.425 21.801 33.293 1.00 85.38 155 THR A N 1
ATOM 1187 C CA . THR A 1 155 ? -23.622 22.419 34.360 1.00 85.38 155 THR A CA 1
ATOM 1188 C C . THR A 1 155 ? -22.116 22.285 34.148 1.00 85.38 155 THR A C 1
ATOM 1190 O O . THR A 1 155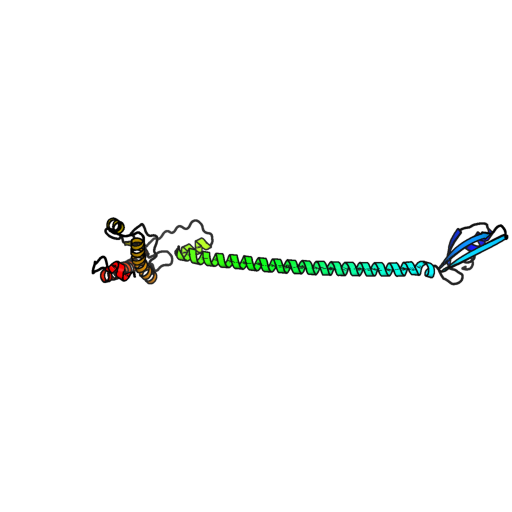 ? -21.356 22.812 34.957 1.00 85.38 155 THR A O 1
ATOM 1193 N N . MET A 1 156 ? -21.689 21.592 33.090 1.00 8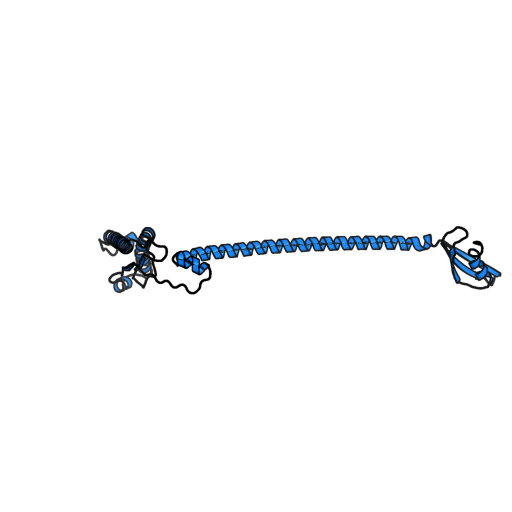4.62 156 MET A N 1
ATOM 1194 C CA . MET A 1 156 ? -20.286 21.341 32.758 1.00 84.62 156 MET A CA 1
ATOM 1195 C C . MET A 1 156 ? -19.871 22.148 31.531 1.00 84.62 156 MET A C 1
ATOM 1197 O O . MET A 1 156 ? -20.674 22.419 30.636 1.00 84.62 156 MET A O 1
ATOM 1201 N N . THR A 1 157 ? -18.593 22.500 31.453 1.00 90.12 157 THR A N 1
ATOM 1202 C CA . THR A 1 157 ? -18.006 22.974 30.197 1.00 90.12 157 THR A CA 1
ATOM 1203 C C . THR A 1 157 ? -17.883 21.822 29.196 1.00 90.12 157 THR A C 1
ATOM 1205 O O . THR A 1 157 ? -17.825 20.649 29.570 1.00 90.12 157 THR A O 1
ATOM 1208 N N . SER A 1 158 ? -17.781 22.138 27.902 1.00 87.69 158 SER A N 1
ATOM 1209 C CA . SER A 1 158 ? -17.598 21.118 26.859 1.00 87.69 158 SER A CA 1
ATOM 1210 C C . SER A 1 158 ? -16.358 20.247 27.092 1.00 87.69 158 SER A C 1
ATOM 1212 O O . SER A 1 158 ? -16.385 19.058 26.792 1.00 87.69 158 SER A O 1
ATOM 1214 N N . ALA A 1 159 ? -15.280 20.820 27.640 1.00 86.81 159 ALA A N 1
ATOM 1215 C CA . ALA A 1 159 ? -14.056 20.083 27.945 1.00 86.81 159 ALA A CA 1
ATOM 1216 C C . ALA A 1 159 ? -14.265 19.079 29.091 1.00 86.81 159 ALA A C 1
ATOM 1218 O O . ALA A 1 159 ? -13.916 17.908 28.947 1.00 86.81 159 ALA A O 1
ATOM 1219 N N . GLU A 1 160 ? -14.890 19.511 30.189 1.00 84.56 160 GLU A N 1
ATOM 1220 C CA . GLU A 1 160 ? -15.194 18.651 31.342 1.00 84.56 160 GLU A CA 1
ATOM 1221 C C . GLU A 1 160 ? -16.170 17.531 30.970 1.00 84.56 160 GLU A C 1
ATOM 1223 O O . GLU A 1 160 ? -15.982 16.387 31.378 1.00 84.56 160 GLU A O 1
ATOM 1228 N N . LEU A 1 161 ? -17.182 17.833 30.150 1.00 85.38 161 LEU A N 1
ATOM 1229 C CA . LEU A 1 161 ? -18.150 16.840 29.691 1.00 85.38 161 LEU A CA 1
ATOM 1230 C C . LEU A 1 161 ? -17.485 15.746 28.845 1.00 85.38 161 LEU A C 1
ATOM 1232 O O . LEU A 1 161 ? -17.725 14.559 29.068 1.00 85.38 161 LEU A O 1
ATOM 1236 N N . VAL A 1 162 ? -16.632 16.133 27.889 1.00 86.75 162 VAL A N 1
ATOM 1237 C CA . VAL A 1 162 ? -15.892 15.178 27.048 1.00 86.75 162 VAL A CA 1
ATOM 1238 C C . VAL A 1 162 ? -14.947 14.327 27.895 1.00 86.75 162 VAL A C 1
ATOM 1240 O O . VAL A 1 162 ? -14.880 13.116 27.690 1.00 86.75 162 VAL A O 1
ATOM 1243 N N . GLN A 1 163 ? -14.259 14.926 28.870 1.00 85.12 163 GLN A N 1
ATOM 1244 C CA . GLN A 1 163 ? -13.396 14.187 29.793 1.00 85.12 163 GLN A CA 1
ATOM 1245 C C . GLN A 1 163 ? -14.183 13.202 30.665 1.00 85.12 163 GLN A C 1
ATOM 1247 O O . GLN A 1 163 ? -13.773 12.051 30.794 1.00 85.12 163 GLN A O 1
ATOM 1252 N N . PHE A 1 164 ? -15.326 13.616 31.215 1.00 83.75 164 PHE A N 1
ATOM 1253 C CA . PHE A 1 164 ? -16.186 12.759 32.030 1.00 83.75 164 PHE A CA 1
ATOM 1254 C C . PHE A 1 164 ? -16.682 11.535 31.248 1.00 83.75 164 PHE A C 1
ATOM 1256 O O . PHE A 1 164 ? -16.529 10.402 31.709 1.00 83.75 164 PHE A O 1
ATOM 1263 N N . ILE A 1 165 ? -17.223 11.749 30.043 1.00 85.88 165 ILE A N 1
ATOM 1264 C CA . ILE A 1 165 ? -17.697 10.658 29.178 1.00 85.88 165 ILE A CA 1
ATOM 1265 C C . ILE A 1 165 ? -16.528 9.763 28.764 1.00 85.88 165 ILE A C 1
ATOM 1267 O O . ILE A 1 165 ? -16.629 8.539 28.849 1.00 85.88 165 ILE A O 1
ATOM 1271 N N . GLY A 1 166 ? -15.411 10.366 28.348 1.00 86.56 166 GLY A N 1
ATOM 1272 C CA . GLY A 1 166 ? -14.206 9.642 27.951 1.00 86.56 166 GLY A CA 1
ATOM 1273 C C . GLY A 1 166 ? -13.673 8.751 29.070 1.00 86.56 166 GLY A C 1
ATOM 1274 O O . GLY A 1 166 ? -13.330 7.598 28.821 1.00 86.56 166 GLY A O 1
ATOM 1275 N N . TYR A 1 167 ? -13.679 9.239 30.310 1.00 85.06 167 TYR A N 1
ATOM 1276 C CA . TYR A 1 167 ? -13.281 8.462 31.479 1.00 85.06 167 TYR A CA 1
ATOM 1277 C C . TYR A 1 167 ? -14.253 7.311 31.765 1.00 85.06 167 TYR A C 1
ATOM 1279 O O . TYR A 1 167 ? -13.830 6.158 31.870 1.00 85.06 167 TYR A O 1
ATOM 1287 N N . ALA A 1 168 ? -15.556 7.596 31.858 1.00 85.12 168 ALA A N 1
ATOM 1288 C CA . ALA A 1 168 ? -16.563 6.583 32.169 1.00 85.12 168 ALA A CA 1
ATOM 1289 C C . ALA A 1 168 ? -16.578 5.458 31.121 1.00 85.12 168 ALA A C 1
ATOM 1291 O O . ALA A 1 168 ? -16.553 4.273 31.464 1.00 85.12 168 ALA A O 1
ATOM 1292 N N . PHE A 1 169 ? -16.559 5.816 29.836 1.00 88.69 169 PHE A N 1
ATOM 1293 C CA . PHE A 1 169 ? -16.527 4.838 28.753 1.00 88.69 169 PHE A CA 1
ATOM 1294 C C . PHE A 1 169 ? -15.170 4.149 28.640 1.00 88.69 169 PHE A C 1
ATOM 1296 O O . PHE A 1 169 ? -15.151 2.946 28.409 1.00 88.69 169 PHE A O 1
ATOM 1303 N N . GLY A 1 170 ? -14.059 4.844 28.892 1.00 88.56 170 GLY A N 1
ATOM 1304 C CA . GLY A 1 170 ? -12.725 4.241 28.896 1.00 88.56 170 GLY A CA 1
ATOM 1305 C C . GLY A 1 170 ? -12.576 3.138 29.946 1.00 88.56 170 GLY A C 1
ATOM 1306 O O . GLY A 1 170 ? -12.029 2.076 29.655 1.00 88.56 170 GLY A O 1
ATOM 1307 N N . VAL A 1 171 ? -13.126 3.335 31.148 1.00 88.19 171 VAL A N 1
ATOM 1308 C CA . VAL A 1 171 ? -13.149 2.292 32.189 1.00 88.19 171 VAL A CA 1
ATOM 1309 C C . VAL A 1 171 ? -13.957 1.075 31.736 1.00 88.19 171 VAL A C 1
ATOM 1311 O O . VAL A 1 171 ? -13.491 -0.053 31.894 1.00 88.19 171 VAL A O 1
ATOM 1314 N N . MET A 1 172 ? -15.145 1.280 31.157 1.00 89.75 172 MET A N 1
ATOM 1315 C CA . MET A 1 172 ? -15.949 0.172 30.625 1.00 89.75 172 MET A CA 1
ATOM 1316 C C . MET A 1 172 ? -15.256 -0.530 29.456 1.00 89.75 172 MET A C 1
ATOM 1318 O O . MET A 1 172 ? -15.293 -1.754 29.403 1.00 89.75 172 MET A O 1
ATOM 1322 N N . ASP A 1 173 ? -14.577 0.212 28.579 1.00 90.81 173 ASP A N 1
ATOM 1323 C CA . ASP A 1 173 ? -13.838 -0.328 27.435 1.00 90.81 173 ASP A CA 1
ATOM 1324 C C . ASP A 1 173 ? -12.704 -1.265 27.878 1.00 90.81 173 ASP A C 1
ATOM 1326 O O . ASP A 1 173 ? -12.552 -2.345 27.313 1.00 90.81 173 ASP A O 1
ATOM 1330 N N . ILE A 1 174 ? -11.964 -0.917 28.939 1.00 90.62 174 ILE A N 1
ATOM 1331 C CA . ILE A 1 174 ? -10.907 -1.780 29.501 1.00 90.62 174 ILE A CA 1
ATOM 1332 C C . ILE A 1 174 ? -11.486 -3.109 30.009 1.00 90.62 174 ILE A C 1
ATOM 1334 O O . ILE A 1 174 ? -10.932 -4.180 29.755 1.00 90.62 174 ILE A O 1
ATOM 1338 N N . VAL A 1 175 ? -12.606 -3.057 30.737 1.00 91.25 175 VAL A N 1
ATOM 1339 C CA . VAL A 1 175 ? -13.263 -4.271 31.253 1.00 91.25 175 VAL A CA 1
ATOM 1340 C C . VAL A 1 175 ? -13.864 -5.083 30.105 1.00 91.25 175 VAL A C 1
ATOM 1342 O O . VAL A 1 175 ? -13.799 -6.313 30.121 1.00 91.25 175 VAL A O 1
ATOM 1345 N N . ALA A 1 176 ? -14.428 -4.406 29.104 1.00 90.62 176 ALA A N 1
ATOM 1346 C CA . ALA A 1 176 ? -15.020 -5.035 27.935 1.00 90.62 176 ALA A CA 1
ATOM 1347 C C . ALA A 1 176 ? -13.971 -5.823 27.146 1.00 90.62 176 ALA A C 1
ATOM 1349 O O . ALA A 1 176 ? -14.229 -6.974 26.799 1.00 90.62 176 ALA A O 1
ATOM 1350 N N . ASP A 1 177 ? -12.778 -5.261 26.950 1.00 89.12 177 ASP A N 1
ATOM 1351 C CA . ASP A 1 177 ? -11.669 -5.942 26.279 1.00 89.12 177 ASP A CA 1
ATOM 1352 C C . ASP A 1 177 ? -11.233 -7.206 27.043 1.00 89.12 177 ASP A C 1
ATOM 1354 O O . ASP A 1 177 ? -11.167 -8.299 26.471 1.00 89.12 177 ASP A O 1
ATOM 1358 N N . TYR A 1 178 ? -11.072 -7.096 28.369 1.00 89.00 178 TYR A N 1
ATOM 1359 C CA . TYR A 1 178 ? -10.706 -8.225 29.234 1.00 89.00 178 TYR A CA 1
ATOM 1360 C C . TYR A 1 178 ? -11.747 -9.356 29.230 1.00 89.00 178 TYR A C 1
ATOM 1362 O O . TYR A 1 178 ? -11.394 -10.533 29.277 1.00 89.00 178 TYR A O 1
ATOM 1370 N N . MET A 1 179 ? -13.038 -9.012 29.178 1.00 89.62 179 MET A N 1
ATOM 1371 C CA . MET A 1 179 ? -14.145 -9.978 29.188 1.00 89.62 179 MET A CA 1
ATOM 1372 C C . MET A 1 179 ? -14.670 -10.324 27.785 1.00 89.62 179 MET A C 1
ATOM 1374 O O . MET A 1 179 ? -15.689 -11.008 27.660 1.00 89.62 179 MET A O 1
ATOM 1378 N N . HIS A 1 180 ? -13.984 -9.870 26.732 1.00 87.38 180 HIS A N 1
ATOM 1379 C CA . HIS A 1 180 ? -14.342 -10.070 25.324 1.00 87.38 180 HIS A CA 1
ATOM 1380 C C . HIS A 1 180 ? -15.744 -9.566 24.933 1.00 87.38 180 HIS A C 1
ATOM 1382 O O . HIS A 1 180 ? -16.363 -10.079 23.995 1.00 87.38 180 HIS A O 1
ATOM 1388 N N . VAL A 1 181 ? -16.252 -8.551 25.633 1.00 89.31 181 VAL A N 1
ATOM 1389 C CA . VAL A 1 181 ? -17.496 -7.857 25.288 1.00 89.31 181 VAL A CA 1
ATOM 1390 C C . VAL A 1 181 ? -17.217 -6.906 24.129 1.00 89.31 181 VAL A C 1
ATOM 1392 O O . VAL A 1 181 ? -16.328 -6.062 24.195 1.00 89.31 181 VAL A O 1
ATOM 1395 N N . HIS A 1 182 ? -17.989 -7.024 23.051 1.00 87.44 182 HIS A N 1
ATOM 1396 C CA . HIS A 1 182 ? -17.839 -6.148 21.897 1.00 87.44 182 HIS A CA 1
ATOM 1397 C C . HIS A 1 182 ? -18.706 -4.901 22.048 1.00 87.44 182 HIS A C 1
ATOM 1399 O O . HIS A 1 182 ? -19.931 -4.990 22.141 1.00 87.44 182 HIS A O 1
ATOM 1405 N N . LYS A 1 183 ? -18.076 -3.730 22.028 1.00 87.94 183 LYS A N 1
ATOM 1406 C CA . LYS A 1 183 ? -18.761 -2.438 21.979 1.00 87.94 183 LYS A CA 1
ATOM 1407 C C . LYS A 1 183 ? -19.296 -2.185 20.572 1.00 87.94 183 LYS A C 1
ATOM 1409 O O . LYS A 1 183 ? -18.529 -2.210 19.618 1.00 87.94 183 LYS A O 1
ATOM 1414 N N . VAL A 1 184 ? -20.594 -1.912 20.440 1.00 81.81 184 VAL A N 1
ATOM 1415 C CA . VAL A 1 184 ? -21.222 -1.688 19.123 1.00 81.81 184 VAL A CA 1
ATOM 1416 C C . VAL A 1 184 ? -21.086 -0.229 18.694 1.00 81.81 184 VAL A C 1
ATOM 1418 O O . VAL A 1 184 ? -20.376 0.081 17.746 1.00 81.81 184 VAL A O 1
ATOM 1421 N N . LYS A 1 185 ? -21.787 0.672 19.386 1.00 71.25 185 LYS A N 1
ATOM 1422 C CA . LYS A 1 185 ? -21.777 2.131 19.208 1.00 71.25 185 LYS A CA 1
ATOM 1423 C C . LYS A 1 185 ? -22.453 2.751 20.427 1.00 71.25 185 LYS A C 1
ATOM 1425 O O . LYS A 1 185 ? -23.396 2.169 20.954 1.00 71.25 185 LYS A O 1
ATOM 1430 N N . THR A 1 186 ? -21.995 3.919 20.859 1.00 65.75 186 THR A N 1
ATOM 1431 C CA . THR A 1 186 ? -22.682 4.694 21.899 1.00 65.75 186 THR A CA 1
ATOM 1432 C C . THR A 1 186 ? -23.805 5.515 21.266 1.00 65.75 186 THR A C 1
ATOM 1434 O O . THR A 1 186 ? -23.664 6.019 20.148 1.00 65.75 186 THR A O 1
ATOM 1437 N N . ILE A 1 187 ? -24.934 5.636 21.960 1.00 65.19 187 ILE A N 1
ATOM 1438 C CA . ILE A 1 187 ? -26.019 6.553 21.591 1.00 65.19 187 ILE A CA 1
ATOM 1439 C C . ILE A 1 187 ? -26.035 7.619 22.681 1.00 65.19 187 ILE A C 1
ATOM 1441 O O . ILE A 1 187 ? -26.589 7.389 23.747 1.00 65.19 187 ILE A O 1
ATOM 1445 N N . GLY A 1 188 ? -25.364 8.748 22.442 1.00 72.44 188 GLY A N 1
ATOM 1446 C CA . GLY A 1 188 ? -25.218 9.791 23.458 1.00 72.44 188 GLY A CA 1
ATOM 1447 C C . GLY A 1 188 ? -24.480 9.291 24.706 1.00 72.44 188 GLY A C 1
ATOM 1448 O O . GLY A 1 188 ? -23.299 8.949 24.636 1.00 72.44 188 GLY A O 1
ATOM 1449 N N . ASP A 1 189 ? -25.197 9.267 25.821 1.00 78.31 189 ASP A N 1
ATOM 1450 C CA . ASP A 1 189 ? -24.810 8.855 27.173 1.00 78.31 189 ASP A CA 1
ATOM 1451 C C . ASP A 1 189 ? -24.954 7.350 27.452 1.00 78.31 189 ASP A C 1
ATOM 1453 O O . ASP A 1 189 ? -24.494 6.873 28.492 1.00 78.31 189 ASP A O 1
ATOM 1457 N N . ALA A 1 190 ? -25.494 6.585 26.502 1.00 85.06 190 ALA A N 1
ATOM 1458 C CA . ALA A 1 190 ? -25.659 5.146 26.644 1.00 85.06 190 ALA A CA 1
ATOM 1459 C C . ALA A 1 190 ? -24.454 4.334 26.134 1.00 85.06 190 ALA A C 1
ATOM 1461 O O . ALA A 1 190 ? -23.932 4.567 25.033 1.00 85.06 190 ALA A O 1
ATOM 1462 N N . TYR A 1 191 ? -24.068 3.309 26.901 1.00 88.88 191 TYR A N 1
ATOM 1463 C CA . TYR A 1 191 ? -23.071 2.309 26.510 1.00 88.88 191 TYR A CA 1
ATOM 1464 C C . TYR A 1 191 ? -23.754 1.013 26.062 1.00 88.88 191 TYR A C 1
ATOM 1466 O O . TYR A 1 191 ? -24.588 0.460 26.781 1.00 88.88 191 TYR A O 1
ATOM 1474 N N . LEU A 1 192 ? -23.362 0.506 24.890 1.00 91.00 192 LEU A N 1
ATOM 1475 C CA . LEU A 1 192 ? -23.906 -0.716 24.300 1.00 91.00 192 LEU A CA 1
ATOM 1476 C C . LEU A 1 192 ? -22.805 -1.753 24.061 1.00 91.00 192 LEU A C 1
ATOM 1478 O O . LEU A 1 192 ? -21.936 -1.565 23.202 1.00 91.00 192 LEU A O 1
ATOM 1482 N N . GLY A 1 193 ? -22.891 -2.863 24.793 1.00 90.38 193 GLY A N 1
ATOM 1483 C CA . GLY A 1 193 ? -22.001 -4.017 24.672 1.00 90.38 193 GLY A CA 1
ATOM 1484 C C . GLY A 1 193 ? -22.755 -5.276 24.248 1.00 90.38 193 GLY A C 1
ATOM 1485 O O . GLY A 1 193 ? -23.900 -5.488 24.642 1.00 90.38 193 GLY A O 1
ATOM 1486 N N . VAL A 1 194 ? -22.123 -6.132 23.451 1.00 90.19 194 VAL A N 1
ATOM 1487 C CA . VAL A 1 194 ? -22.696 -7.399 22.981 1.00 90.19 194 VAL A CA 1
ATOM 1488 C C . VAL A 1 194 ? -21.691 -8.526 23.173 1.00 90.19 194 VAL A C 1
ATOM 1490 O O . VAL A 1 194 ? -20.498 -8.366 22.915 1.00 90.19 194 VAL A O 1
ATOM 1493 N N . LEU A 1 195 ? -22.187 -9.683 23.601 1.00 89.75 195 LEU A N 1
ATOM 1494 C CA . LEU A 1 195 ? -21.417 -10.916 23.714 1.00 89.75 195 LEU A CA 1
ATOM 1495 C C . LEU A 1 195 ? -22.138 -12.061 22.991 1.00 89.75 195 LEU A C 1
ATOM 1497 O O . LEU A 1 195 ? -23.369 -12.122 22.969 1.00 89.75 195 LEU A O 1
ATOM 1501 N N . GLY A 1 196 ? -21.368 -12.983 22.411 1.00 85.81 196 GLY A N 1
ATOM 1502 C CA . GLY A 1 196 ? -21.889 -14.144 21.675 1.00 85.81 196 GLY A CA 1
ATOM 1503 C C . GLY A 1 196 ? -21.910 -13.963 20.152 1.00 85.81 196 GLY A C 1
ATOM 1504 O O . GLY A 1 196 ? -22.519 -14.765 19.438 1.00 85.81 196 GLY A O 1
ATOM 1505 N N . LEU A 1 197 ? -21.222 -12.940 19.635 1.00 83.62 197 LEU A N 1
ATOM 1506 C CA . LEU A 1 197 ? -21.058 -12.727 18.196 1.00 83.62 197 LEU A CA 1
ATOM 1507 C C . LEU A 1 197 ? -20.269 -13.880 17.533 1.00 83.62 197 LEU A C 1
ATOM 1509 O O . LEU A 1 197 ? -19.567 -14.635 18.213 1.00 83.62 197 LEU A O 1
ATOM 1513 N N . PRO A 1 198 ? -20.368 -14.068 16.201 1.00 74.25 198 PRO A N 1
ATOM 1514 C CA . PRO A 1 198 ? -19.573 -15.064 15.482 1.00 74.25 198 PRO A CA 1
ATOM 1515 C C . PRO A 1 198 ? -18.067 -14.914 15.756 1.00 74.25 198 PRO A C 1
ATOM 1517 O O . PRO A 1 198 ? -17.481 -13.873 15.463 1.00 74.25 198 PRO A O 1
ATOM 1520 N N . GLY A 1 199 ? -17.450 -15.965 16.307 1.00 71.38 199 GLY A N 1
ATOM 1521 C CA . GLY A 1 199 ? -16.041 -15.974 16.722 1.00 71.38 199 GLY A CA 1
ATOM 1522 C C . GLY A 1 199 ? -15.799 -15.697 18.213 1.00 71.38 199 GLY A C 1
ATOM 1523 O O . GLY A 1 199 ? -14.658 -15.776 18.652 1.00 71.38 199 GLY A O 1
ATOM 1524 N N . GLN A 1 200 ? -16.842 -15.419 19.005 1.00 74.81 200 GLN A N 1
ATOM 1525 C CA . GLN A 1 200 ? -16.744 -15.237 20.458 1.00 74.81 200 GLN A CA 1
ATOM 1526 C C . GLN A 1 200 ? -17.213 -16.472 21.246 1.00 74.81 200 GLN A C 1
ATOM 1528 O O . GLN A 1 200 ? -17.991 -17.282 20.727 1.00 74.81 200 GLN A O 1
ATOM 1533 N N . PRO A 1 201 ? -16.816 -16.600 22.528 1.00 69.75 201 PRO A N 1
ATOM 1534 C CA . PRO A 1 201 ? -17.382 -17.594 23.433 1.00 69.75 201 PRO A CA 1
ATOM 1535 C C . PRO A 1 201 ? -18.904 -17.417 23.566 1.00 69.75 201 PRO A C 1
ATOM 1537 O O . PRO A 1 201 ? -19.393 -16.422 24.103 1.00 69.75 201 PRO A O 1
ATOM 1540 N N . ARG A 1 202 ? -19.664 -18.397 23.061 1.00 71.94 202 ARG A N 1
ATOM 1541 C CA . ARG A 1 202 ? -21.140 -18.428 23.140 1.00 71.94 202 ARG A CA 1
ATOM 1542 C C . ARG A 1 202 ? -21.667 -19.123 24.392 1.00 71.94 202 ARG A C 1
ATOM 1544 O O . ARG A 1 202 ? -22.806 -18.920 24.803 1.00 71.94 202 ARG A O 1
ATOM 1551 N N . VAL A 1 203 ? -20.850 -19.988 24.986 1.00 74.38 203 VAL A N 1
ATOM 1552 C CA . VAL A 1 203 ? -21.212 -20.688 26.218 1.00 74.38 203 VAL A CA 1
ATOM 1553 C C . VAL A 1 203 ? -21.160 -19.678 27.356 1.00 74.38 203 VAL A C 1
ATOM 1555 O O . VAL A 1 203 ? -20.183 -18.945 27.485 1.00 74.38 203 VAL A O 1
ATOM 1558 N N . ASN A 1 204 ? -22.215 -19.638 28.170 1.00 83.06 204 ASN A N 1
ATOM 1559 C CA . ASN A 1 204 ? -22.334 -18.736 29.314 1.00 83.06 204 ASN A CA 1
ATOM 1560 C C . ASN A 1 204 ? -22.302 -17.236 28.964 1.00 83.06 204 ASN A C 1
ATOM 1562 O O . ASN A 1 204 ? -22.022 -16.432 29.849 1.00 83.06 204 ASN A O 1
ATOM 1566 N N . SER A 1 205 ? -22.640 -16.822 27.731 1.00 84.81 205 SER A N 1
ATOM 1567 C CA . SER A 1 205 ? -22.639 -15.394 27.361 1.00 84.81 205 SER A CA 1
ATOM 1568 C C . SER A 1 205 ? -23.498 -14.535 28.302 1.00 84.81 205 SER A C 1
ATOM 1570 O O . SER A 1 205 ? -23.068 -13.456 28.697 1.00 84.81 205 SER A O 1
ATOM 1572 N N . CYS A 1 206 ? -24.647 -15.040 28.767 1.00 88.00 206 CYS A N 1
ATOM 1573 C CA . CYS A 1 206 ? -25.449 -14.348 29.781 1.00 88.00 206 CYS A CA 1
ATOM 1574 C C . CYS A 1 206 ? -24.708 -14.171 31.114 1.00 88.00 206 CYS A C 1
ATOM 1576 O O . CYS A 1 206 ? -24.753 -13.094 31.700 1.00 88.00 206 CYS A O 1
ATOM 1578 N N . LEU A 1 207 ? -24.025 -15.215 31.594 1.00 90.81 207 LEU A N 1
ATOM 1579 C CA . LEU A 1 207 ? -23.297 -15.177 32.863 1.00 90.81 207 LEU A CA 1
ATOM 1580 C C . LEU A 1 207 ? -22.079 -14.253 32.771 1.00 90.81 207 LEU A C 1
ATOM 1582 O O . LEU A 1 207 ? -21.874 -13.433 33.656 1.00 90.81 207 LEU A O 1
ATOM 1586 N N . ASN A 1 208 ? -21.321 -14.332 31.679 1.00 91.19 208 ASN A N 1
ATOM 1587 C CA . ASN A 1 208 ? -20.171 -13.463 31.442 1.00 91.19 208 ASN A CA 1
ATOM 1588 C C . ASN A 1 208 ? -20.602 -11.996 31.315 1.00 91.19 208 ASN A C 1
ATOM 1590 O O . ASN A 1 208 ? -19.951 -11.116 31.872 1.00 91.19 208 ASN A O 1
ATOM 1594 N N . MET A 1 209 ? -21.732 -11.728 30.650 1.00 93.25 209 MET A N 1
ATOM 1595 C CA . MET A 1 209 ? -22.290 -10.378 30.583 1.00 93.25 209 MET A CA 1
ATOM 1596 C C . MET A 1 209 ? -22.768 -9.883 31.954 1.00 93.25 209 MET A C 1
ATOM 1598 O O . MET A 1 209 ? -22.601 -8.711 32.285 1.00 93.25 209 MET A O 1
ATOM 1602 N N . LEU A 1 210 ? -23.326 -10.767 32.786 1.00 92.75 210 LEU A N 1
ATOM 1603 C CA . LEU A 1 210 ? -23.684 -10.429 34.163 1.00 92.75 210 LEU A CA 1
ATOM 1604 C C . LEU A 1 210 ? -22.439 -10.102 35.001 1.00 92.75 210 LEU A C 1
ATOM 1606 O O . LEU A 1 210 ? -22.454 -9.137 35.763 1.00 92.75 210 LEU A O 1
ATOM 1610 N N . SER A 1 211 ? -21.355 -10.865 34.839 1.00 93.06 211 SER A N 1
ATOM 1611 C CA . SER A 1 211 ? -20.065 -10.571 35.469 1.00 93.06 211 SER A CA 1
ATOM 1612 C C . SER A 1 211 ? -19.512 -9.223 35.012 1.00 93.06 211 SER A C 1
ATOM 1614 O O . SER A 1 211 ? -19.106 -8.436 35.862 1.00 93.06 211 SER A O 1
ATOM 1616 N N . PHE A 1 212 ? -19.574 -8.920 33.712 1.00 93.19 212 PHE A N 1
ATOM 1617 C CA . PHE A 1 212 ? -19.211 -7.613 33.158 1.00 93.19 212 PHE A CA 1
ATOM 1618 C C . PHE A 1 212 ? -20.020 -6.485 33.810 1.00 93.19 212 PHE A C 1
ATOM 1620 O O . PHE A 1 212 ? -19.442 -5.565 34.388 1.00 93.19 212 PHE A O 1
ATOM 1627 N N . ALA A 1 213 ? -21.350 -6.601 33.817 1.00 92.69 213 ALA A N 1
ATOM 1628 C CA . ALA A 1 213 ? -22.236 -5.613 34.424 1.00 92.69 213 ALA A CA 1
ATOM 1629 C C . ALA A 1 213 ? -21.950 -5.417 35.923 1.00 92.69 213 ALA A C 1
ATOM 1631 O O . ALA A 1 213 ? -21.891 -4.285 36.404 1.00 92.69 213 ALA A O 1
ATOM 1632 N N . SER A 1 214 ? -21.730 -6.511 36.659 1.00 91.25 214 SER A N 1
ATOM 1633 C CA . SER A 1 214 ? -21.389 -6.470 38.083 1.00 91.25 214 SER A CA 1
ATOM 1634 C C . SER A 1 214 ? -20.046 -5.783 38.328 1.00 91.25 214 SER A C 1
ATOM 1636 O O . SER A 1 214 ? -19.944 -4.953 39.229 1.00 91.25 214 SER A O 1
ATOM 1638 N N . TYR A 1 215 ? -19.037 -6.068 37.505 1.00 91.19 215 TYR A N 1
ATOM 1639 C CA . TYR A 1 215 ? -17.708 -5.476 37.632 1.00 91.19 215 TYR A CA 1
ATOM 1640 C C . TYR A 1 215 ? -17.729 -3.975 37.330 1.00 91.19 215 TYR A C 1
ATOM 1642 O O . TYR A 1 215 ? -17.199 -3.181 38.107 1.00 91.19 215 TYR A O 1
ATOM 1650 N N . CYS A 1 216 ? -18.422 -3.564 36.262 1.00 89.88 216 CYS A N 1
ATOM 1651 C CA . CYS A 1 216 ? -18.658 -2.152 35.974 1.00 89.88 216 CYS A CA 1
ATOM 1652 C C . CYS A 1 216 ? -19.370 -1.469 37.150 1.00 89.88 216 CYS A C 1
ATOM 1654 O O . CYS A 1 216 ? -18.886 -0.453 37.646 1.00 89.88 216 CYS A O 1
ATOM 1656 N N . ALA A 1 217 ? -20.460 -2.053 37.661 1.00 87.19 217 ALA A N 1
ATOM 1657 C CA . ALA A 1 217 ? -21.196 -1.502 38.798 1.00 87.19 217 ALA A CA 1
ATOM 1658 C C . ALA A 1 217 ? -20.341 -1.396 40.073 1.00 87.19 217 ALA A C 1
ATOM 1660 O O . ALA A 1 217 ? -20.484 -0.427 40.811 1.00 87.19 217 ALA A O 1
ATOM 1661 N N . GLN A 1 218 ? -19.431 -2.341 40.329 1.00 87.19 218 GLN A N 1
ATOM 1662 C CA . GLN A 1 218 ? -18.498 -2.268 41.458 1.00 87.19 218 GLN A CA 1
ATOM 1663 C C . GLN A 1 218 ? -17.459 -1.162 41.282 1.00 87.19 218 GLN A C 1
ATOM 1665 O O . GLN A 1 218 ? -17.212 -0.417 42.228 1.00 87.19 218 GLN A O 1
ATOM 1670 N N . ILE A 1 219 ? -16.872 -1.021 40.089 1.00 85.00 219 ILE A N 1
ATOM 1671 C CA . ILE A 1 219 ? -15.898 0.042 39.819 1.00 85.00 219 ILE A CA 1
ATOM 1672 C C . ILE A 1 219 ? -16.565 1.406 39.978 1.00 85.00 219 ILE A C 1
ATOM 1674 O O . ILE A 1 219 ? -16.038 2.259 40.691 1.00 85.00 219 ILE A O 1
ATOM 1678 N N . PHE A 1 220 ? -17.737 1.599 39.369 1.00 83.12 220 PHE A N 1
ATOM 1679 C CA . PHE A 1 220 ? -18.480 2.848 39.502 1.00 83.12 220 PHE A CA 1
ATOM 1680 C C . PHE A 1 220 ? -18.988 3.053 40.934 1.00 83.12 220 PHE A C 1
ATOM 1682 O O . PHE A 1 220 ? -18.864 4.145 41.473 1.00 83.12 220 PHE A O 1
ATOM 1689 N N . GLY A 1 221 ? -19.467 2.011 41.608 1.00 74.25 221 GLY A N 1
ATOM 1690 C CA . GLY A 1 221 ? -19.901 2.084 43.002 1.00 74.25 221 GLY A CA 1
ATOM 1691 C C . GLY A 1 221 ? -18.772 2.490 43.950 1.00 74.25 221 GLY A C 1
ATOM 1692 O O . GLY A 1 221 ? -18.948 3.397 44.749 1.00 74.25 221 GLY A O 1
ATOM 1693 N N . HIS A 1 222 ? -17.587 1.891 43.836 1.00 65.62 222 HIS A N 1
ATOM 1694 C CA . HIS A 1 222 ? -16.456 2.194 44.719 1.00 65.62 222 HIS A CA 1
ATOM 1695 C C . HIS A 1 222 ? -15.809 3.559 44.419 1.00 65.62 222 HIS A C 1
ATOM 1697 O O . HIS A 1 222 ? -15.288 4.199 45.330 1.00 65.62 222 HIS A O 1
ATOM 1703 N N . ARG A 1 223 ? -15.823 4.022 43.160 1.00 61.84 223 ARG A N 1
ATOM 1704 C CA . ARG A 1 223 ? -15.249 5.327 42.768 1.00 61.84 223 ARG A CA 1
ATOM 1705 C C . ARG A 1 223 ? -16.220 6.502 42.855 1.00 61.84 223 ARG A C 1
ATOM 1707 O O . ARG A 1 223 ? -15.761 7.623 43.012 1.00 61.84 223 ARG A O 1
ATOM 1714 N N . PHE A 1 224 ? -17.531 6.266 42.785 1.00 59.88 224 PHE A N 1
ATOM 1715 C CA . PHE A 1 224 ? -18.555 7.321 42.795 1.00 59.88 224 PHE A CA 1
ATOM 1716 C C . PHE A 1 224 ? -19.463 7.296 44.043 1.00 59.88 224 PHE A C 1
ATOM 1718 O O . PHE A 1 224 ? -20.380 8.110 44.140 1.00 59.88 224 PHE A O 1
ATOM 1725 N N . ALA A 1 225 ? -19.209 6.424 45.034 1.00 50.97 225 ALA A N 1
ATOM 1726 C CA . ALA A 1 225 ? -19.960 6.378 46.303 1.00 50.97 225 ALA A CA 1
ATOM 1727 C C . ALA A 1 225 ? -19.819 7.634 47.189 1.00 50.97 225 ALA A C 1
ATOM 1729 O O . ALA A 1 225 ? -20.618 7.817 48.107 1.00 50.97 225 ALA A O 1
ATOM 1730 N N . HIS A 1 226 ? -18.856 8.520 46.916 1.00 45.69 226 HIS A N 1
ATOM 1731 C CA . HIS A 1 226 ? -18.738 9.820 47.579 1.00 45.69 226 HIS A CA 1
ATOM 1732 C C . HIS A 1 226 ? -18.931 10.950 46.557 1.00 45.69 226 HIS A C 1
ATOM 1734 O O . HIS A 1 226 ? -17.986 11.345 45.877 1.00 45.69 226 HIS A O 1
ATOM 1740 N N . PRO A 1 227 ? -20.159 11.475 46.406 1.00 45.41 227 PRO A N 1
ATOM 1741 C CA . PRO A 1 227 ? -20.472 12.452 45.380 1.00 45.41 227 PRO A CA 1
ATOM 1742 C C . PRO A 1 227 ? -20.134 13.855 45.888 1.00 45.41 227 PRO A C 1
ATOM 1744 O O . PRO A 1 227 ? -21.016 14.605 46.300 1.00 45.41 227 PRO A O 1
ATOM 1747 N N . ASN A 1 228 ? -18.862 14.243 45.841 1.00 44.66 228 ASN A N 1
ATOM 1748 C CA . ASN A 1 228 ? -18.524 15.660 45.749 1.00 44.66 228 ASN A CA 1
ATOM 1749 C C . ASN A 1 228 ? -18.151 15.961 44.299 1.00 44.66 228 ASN A C 1
ATOM 1751 O O . ASN A 1 228 ? -17.282 15.313 43.728 1.00 44.66 228 ASN A O 1
ATOM 1755 N N . LYS A 1 229 ? -18.801 16.964 43.690 1.00 46.72 229 LYS A N 1
ATOM 1756 C CA . LYS A 1 229 ? -18.536 17.398 42.301 1.00 46.72 229 LYS A CA 1
ATOM 1757 C C . LYS A 1 229 ? -17.049 17.689 42.030 1.00 46.72 229 LYS A C 1
ATOM 1759 O O . LYS A 1 229 ? -16.618 17.574 40.891 1.00 46.72 229 LYS A O 1
ATOM 1764 N N . GLY A 1 230 ? -16.277 18.031 43.066 1.00 47.53 230 GLY A N 1
ATOM 1765 C CA . GLY A 1 230 ? -14.827 18.220 42.979 1.00 47.53 230 GLY A CA 1
ATOM 1766 C C . GLY A 1 230 ? -14.014 16.928 42.840 1.00 47.53 230 GLY A C 1
ATOM 1767 O O . GLY A 1 230 ? -12.921 16.983 42.289 1.00 47.53 230 GLY A O 1
ATOM 1768 N N . ASP A 1 231 ? -14.534 15.773 43.273 1.00 50.47 231 ASP A N 1
ATOM 1769 C CA . ASP A 1 231 ? -13.782 14.510 43.269 1.00 50.47 231 ASP A CA 1
ATOM 1770 C C . ASP A 1 231 ? -13.761 13.808 41.910 1.00 50.47 231 ASP A C 1
ATOM 1772 O O . ASP A 1 231 ? -12.786 13.154 41.555 1.00 50.47 231 ASP A O 1
ATOM 1776 N N . ILE A 1 232 ? -14.805 13.988 41.098 1.00 49.69 232 ILE A N 1
ATOM 1777 C CA . ILE A 1 232 ? -14.829 13.422 39.743 1.00 49.69 232 ILE A CA 1
ATOM 1778 C C . ILE A 1 232 ? -13.760 14.101 38.878 1.00 49.69 232 ILE A C 1
ATOM 1780 O O . ILE A 1 232 ? -13.056 13.424 38.140 1.00 49.69 232 ILE A O 1
ATOM 1784 N N . LEU A 1 233 ? -13.587 15.421 39.013 1.00 45.19 233 LEU A N 1
ATOM 1785 C CA . LEU A 1 233 ? -12.533 16.163 38.315 1.00 45.19 233 LEU A CA 1
ATOM 1786 C C . LEU A 1 233 ? -11.144 15.926 38.935 1.00 45.19 233 LEU A C 1
ATOM 1788 O O . LEU A 1 233 ? -10.165 15.883 38.197 1.00 45.19 233 LEU A O 1
ATOM 1792 N N . SER A 1 234 ? -11.042 15.708 40.255 1.00 49.12 234 SER A N 1
ATOM 1793 C CA . SER A 1 234 ? -9.764 15.388 40.920 1.00 49.12 234 SER A CA 1
ATOM 1794 C C . SER A 1 234 ? -9.208 14.012 40.534 1.00 49.12 234 SER A C 1
ATOM 1796 O O . SER A 1 234 ? -8.000 13.818 40.567 1.00 49.12 234 SER A O 1
ATOM 1798 N N . HIS A 1 235 ? -10.071 13.070 40.143 1.00 49.41 235 HIS A N 1
ATOM 1799 C CA . HIS A 1 235 ? -9.677 11.744 39.653 1.00 49.41 235 HIS A CA 1
ATOM 1800 C C . HIS A 1 235 ? -9.347 11.717 38.150 1.00 49.41 235 HIS A C 1
ATOM 1802 O O . HIS A 1 235 ? -8.918 10.678 37.641 1.00 49.41 235 HIS A O 1
ATOM 1808 N N . ILE A 1 236 ? -9.587 12.826 37.442 1.00 43.78 236 ILE A N 1
ATOM 1809 C CA . ILE A 1 236 ? -9.373 12.990 35.997 1.00 43.78 236 ILE A CA 1
ATOM 1810 C C . ILE A 1 236 ? -8.115 13.840 35.695 1.00 43.78 236 ILE A C 1
ATOM 1812 O O . ILE A 1 236 ? -7.589 13.744 34.586 1.00 43.78 236 ILE A O 1
ATOM 1816 N N . ALA A 1 237 ? -7.623 14.630 36.660 1.00 32.81 237 ALA A N 1
ATOM 1817 C CA . ALA A 1 237 ? -6.369 15.396 36.585 1.00 32.81 237 ALA A CA 1
ATOM 1818 C C . ALA A 1 237 ? -5.144 14.564 37.002 1.00 32.81 237 ALA A C 1
ATOM 1820 O O . ALA A 1 237 ? -4.075 14.763 36.380 1.00 32.81 237 ALA A O 1
#

Organism: NCBI:txid73025

Secondary structure (DSSP, 8-state):
--SHHHHHHHHHHHTT--EEEEEE-SSS-EEEEEEEEETTTTEEEEEEEEHHHHHHHHHHHHHHHHHHHHHHHHHHHHHHHHHHHHHHHHHHHHHHHHHHHHHHHHHHHHHHHHHHS-HHHHHHHHTT--------SS-EEEEE--TTHHHHHTTS-HHHHHHHHHHHHHHHHHHHHHTTPEE---BTTBEEEEE--TTS--TTHHHHHHHHHHHHHHHHHHHHSS--HHHHHHTT-